Protein 4MKX (pdb70)

Nearest PDB structures (foldseek):
  4mkx-assembly1_A  TM=1.003E+00  e=4.224E-75  Lacticaseibacillus casei BL23
  4mkz-assembly1_A  TM=1.000E+00  e=5.725E-73  Lacticaseibacillus casei BL23
  4n54-assembly1_C  TM=9.981E-01  e=2.898E-66  Lacticaseibacillus casei BL23
  3ezy-assembly1_B  TM=9.372E-01  e=1.817E-36  Thermotoga maritima
  3ezy-assembly1_C  TM=9.326E-01  e=3.483E-36  Thermotoga maritima

Organism: Lacticaseibacillus casei (NCBI:txid1582)

CATH classification: 3.40.50.720 (+1 more: 3.30.360.10)

Sequence (338 aa):
MTQKTIKIGIVGLGRLGKIHATNIATKIQHAKLQAATSVVPAELDWAKKELGVEEVFEDFDDMVQHADIDAVFIVSPSGFHLQQIESALNAGKHVFSEKPIGLDIEAIEHTQQVIAQHANLKFQLGFMRRFDDSYRYAKQLVDQGKIGDITLIRSYSIDPAAGMASFVKFSGGLFLDMSIHDIDVIRWFTGKEIDKVWAIGLNRAYPVLDKAGELETGAALMQLEDKTMAILVAGRNAAHGYHVETEIIGTKGMLRIAQVPEKNLVTVMNEEGIIRPTSQNFPERFAQAFLSEEQAFVNSILNNQDVGITAEDGLQGTKAALALQEAFEKNDIVQVAS

B-factor: mean 20.34, std 8.96, range [5.7, 61.11]

Foldseek 3Di:
DAQAAFEEEEEDQPPVSVLLLVCQQPPFPRYHDAEYEDLDPVSQVCCCVVRVHDYYYPDLLCCLQDTPGQAYEYPDPQQCQQVSLLSNLVSRHAYEYEDQNHQDLVSLVVSQVSCVVRVQHAYHYPLLCCQDPLLVVVLVCLVVCVQHAWQEKEKEWEAEQVCVVVVLPPCSEFCRGTVLSVLLSVCVSHVWAWFKKAKAADDDPHCSVVVVLYGAKMKMWTQIPVRRIYIYITHHYDHQATDIKMKTHGPRDIDMRCPDAAQDDDWDADPVGIDGRHYHGDCSSRVSSSSRVSNVSSVCSSVVHHPPHDSVSSSSSSLVSVNHSVSHVVVHMGTSVD

Secondary structure (DSSP, 8-state):
--S--EEEEEE--SHHHHHHHHHHHHT-TTEEEEEEE-SSHHHHHHHHHHH--SEEESSHHHHHHHSS-SEEEE-S-GGGHHHHHHHHHHTT-EEEEPSPS-S-HHHHHHHHHHHHTTTTS-EEE--GGGG-HHHHHHHHHHHTTTT-SEEEEEEEEEEEGGGHHHHHT----HHHHHSHHHHHHHHHHH---EEEEEEEEE-SS-GGGGTTT--SEEEEEEEETTS-EEEEEEEEEETTS-EEEEEEEESS-EEEE-SS-B-SS--EEETTEEE--B--SHHHHTHHHHHHHHHHHHHHHHTT---S--HHHHHHHHHHHHHHHHHHHHTS-EETT-

Solvent-accessible surface area: 15867 Å² total; per-residue (Å²): 230,114,96,156,57,14,57,0,0,0,10,13,4,41,142,43,1,73,38,0,0,50,13,1,38,93,126,14,117,89,18,68,8,10,0,0,5,11,121,73,97,71,40,12,87,56,0,105,174,106,31,46,5,112,45,49,20,118,72,14,63,50,0,3,123,125,9,79,5,59,0,0,0,0,17,12,95,35,58,97,2,22,115,15,0,32,26,0,2,103,40,42,35,29,0,0,0,9,48,10,0,0,68,76,46,144,39,0,96,112,0,42,102,15,29,70,121,39,92,123,24,16,29,3,0,0,3,9,6,31,21,4,82,61,1,94,144,4,38,98,44,19,99,106,33,118,10,20,86,8,47,28,0,33,0,59,2,29,41,24,36,102,36,1,81,83,20,54,192,150,77,53,7,1,0,18,42,21,0,2,22,1,0,3,0,0,27,49,10,22,66,31,63,13,50,64,2,108,1,83,31,84,10,178,58,70,78,85,3,87,197,69,65,13,5,8,54,2,38,6,101,2,67,1,105,68,143,6,86,0,55,0,23,0,0,18,50,8,101,87,2,16,18,3,9,0,9,0,52,11,94,142,29,95,25,110,8,30,100,78,5,98,96,64,171,80,58,60,140,70,164,148,33,127,59,87,40,27,4,86,44,52,29,64,46,0,50,60,0,4,54,32,0,0,34,23,0,0,56,6,27,32,94,118,116,96,55,49,8,68,9,72,18,2,11,34,1,0,39,2,0,64,5,0,29,69,0,58,134,132,99,82,106,10,89,8,100,117

InterPro domains:
  IPR000683 Gfo/Idh/MocA-like oxidoreductase, N-terminal [PF01408] (6-121)
  IPR030827 Inositol 2-dehydrogenase [TIGR04380] (6-339)
  IPR036291 NAD(P)-binding domain superfamily [SSF51735] (3-156)
  IPR055170 GFO/IDH/MocA-like oxidoreductase domain [PF22725] (135-261)

Radius of gyration: 20.43 Å; Cα contacts (8 Å, |Δi|>4): 702; chains: 1; bounding box: 45×54×49 Å

Structure (mmCIF, N/CA/C/O backbone):
data_4MKX
#
_entry.id   4MKX
#
_cell.length_a   43.920
_cell.length_b   123.330
_cell.length_c   132.120
_cell.angle_alpha   90.000
_cell.angle_beta   90.000
_cell.angle_gamma   90.000
#
_symmetry.space_group_name_H-M   'I 2 2 2'
#
loop_
_entity.id
_entity.type
_entity.pdbx_description
1 polymer 'Inositol dehydrogenase'
2 water water
#
loop_
_atom_site.group_PDB
_atom_site.id
_atom_site.type_symbol
_atom_site.label_atom_id
_atom_site.label_alt_id
_atom_site.label_comp_id
_atom_site.label_asym_id
_atom_site.label_entity_id
_atom_site.label_seq_id
_atom_site.pdbx_PDB_ins_code
_atom_site.Cartn_x
_atom_site.Cartn_y
_atom_site.Cartn_z
_atom_site.occupancy
_atom_site.B_iso_or_equiv
_atom_site.auth_seq_id
_atom_site.auth_comp_id
_atom_site.auth_asym_id
_atom_site.auth_atom_id
_atom_site.pdbx_PDB_model_num
ATOM 1 N N . MET A 1 13 ? -11.083 50.401 2.400 0.59 44.15 1 MET A N 1
ATOM 2 C CA . MET A 1 13 ? -11.214 48.977 2.102 0.59 46.05 1 MET A CA 1
ATOM 3 C C . MET A 1 13 ? -11.391 48.166 3.387 0.59 49.25 1 MET A C 1
ATOM 4 O O . MET A 1 13 ? -10.837 48.515 4.431 0.59 48.83 1 MET A O 1
ATOM 9 N N . THR A 1 14 ? -12.162 47.084 3.305 0.48 48.72 2 THR A N 1
ATOM 10 C CA . THR A 1 14 ? -12.599 46.357 4.496 0.48 47.74 2 THR A CA 1
ATOM 11 C C . THR A 1 14 ? -11.600 45.327 5.033 0.48 48.86 2 THR A C 1
ATOM 12 O O . THR A 1 14 ? -10.803 44.762 4.279 0.48 48.26 2 THR A O 1
ATOM 16 N N . GLN A 1 15 ? -11.681 45.100 6.346 1.00 53.12 3 GLN A N 1
ATOM 17 C CA . GLN A 1 15 ? -10.797 44.199 7.107 1.00 51.38 3 GLN A CA 1
ATOM 18 C C . GLN A 1 15 ? -9.317 44.230 6.691 1.00 48.03 3 GLN A C 1
ATOM 19 O O . GLN A 1 15 ? -8.899 43.542 5.756 1.00 52.11 3 GLN A O 1
ATOM 25 N N . LYS A 1 16 ? -8.533 45.022 7.418 0.84 44.14 4 LYS A N 1
ATOM 26 C CA . LYS A 1 16 ? -7.204 45.417 6.964 0.84 41.79 4 LYS A CA 1
ATOM 27 C C . LYS A 1 16 ? -6.119 44.356 7.159 0.84 34.44 4 LYS A C 1
ATOM 28 O O . LYS A 1 16 ? -6.315 43.176 6.858 0.84 36.20 4 LYS A O 1
ATOM 34 N N . THR A 1 17 ? -4.968 44.802 7.651 1.00 31.33 5 THR A N 1
ATOM 35 C CA . THR A 1 17 ? -3.790 43.966 7.791 1.00 28.02 5 THR A CA 1
ATOM 36 C C . THR A 1 17 ? -3.413 43.847 9.263 1.00 24.50 5 THR A C 1
ATOM 37 O O . THR A 1 17 ? -3.215 44.853 9.942 1.00 28.66 5 THR A O 1
ATOM 41 N N . ILE A 1 18 ? -3.314 42.615 9.751 1.00 22.91 6 ILE A N 1
ATOM 42 C CA . ILE A 1 18 ? -2.918 42.361 11.136 1.00 19.23 6 ILE A CA 1
ATOM 43 C C . ILE A 1 18 ? -1.401 42.414 11.227 1.00 20.85 6 ILE A C 1
ATOM 44 O O . ILE A 1 18 ? -0.717 41.637 10.567 1.00 20.40 6 ILE A O 1
ATOM 49 N N . LYS A 1 19 ? -0.864 43.327 12.034 1.00 16.77 7 LYS A N 1
ATOM 50 C CA . LYS A 1 19 ? 0.586 43.403 12.201 1.00 16.86 7 LYS A CA 1
ATOM 51 C C . LYS A 1 19 ? 0.985 42.517 13.373 1.00 14.72 7 LYS A C 1
ATOM 52 O O . LYS A 1 19 ? 0.408 42.618 14.450 1.00 16.97 7 LYS A O 1
ATOM 58 N N . ILE A 1 20 ? 1.970 41.655 13.155 1.00 14.95 8 ILE A N 1
ATOM 59 C CA . ILE A 1 20 ? 2.307 40.632 14.138 1.00 11.55 8 ILE A CA 1
ATOM 60 C C . ILE A 1 20 ? 3.733 40.797 14.623 1.00 15.45 8 ILE A C 1
ATOM 61 O O . ILE A 1 20 ? 4.632 41.088 13.840 1.00 16.33 8 ILE A O 1
ATOM 66 N N . GLY A 1 21 ? 3.947 40.619 15.921 1.00 12.98 9 GLY A N 1
ATOM 67 C CA . GLY A 1 21 ? 5.303 40.538 16.431 1.00 14.43 9 GLY A CA 1
ATOM 68 C C . GLY A 1 21 ? 5.579 39.123 16.889 1.00 12.56 9 GLY A C 1
ATOM 69 O O . GLY A 1 21 ? 4.688 38.461 17.407 1.00 17.65 9 GLY A O 1
ATOM 70 N N . ILE A 1 22 ? 6.809 38.664 16.694 1.00 13.34 10 ILE A N 1
ATOM 71 C CA . ILE A 1 22 ? 7.169 37.308 17.055 1.00 16.05 10 ILE A CA 1
ATOM 72 C C . ILE A 1 22 ? 8.313 37.312 18.063 1.00 18.17 10 ILE A C 1
ATOM 73 O O . ILE A 1 22 ? 9.192 38.174 18.022 1.00 18.68 10 ILE A O 1
ATOM 78 N N . VAL A 1 23 ? 8.287 36.358 18.986 1.00 14.35 11 VAL A N 1
ATOM 79 C CA . VAL A 1 23 ? 9.425 36.121 19.855 1.00 14.86 11 VAL A CA 1
ATOM 80 C C . VAL A 1 23 ? 9.791 34.654 19.712 1.00 15.87 11 VAL A C 1
ATOM 81 O O . VAL A 1 23 ? 8.909 33.793 19.683 1.00 16.24 11 VAL A O 1
ATOM 85 N N . GLY A 1 24 ? 11.084 34.373 19.599 1.00 15.28 12 GLY A N 1
ATOM 86 C CA . GLY A 1 24 ? 11.562 33.021 19.398 1.00 17.94 12 GLY A CA 1
ATOM 87 C C . GLY A 1 24 ? 11.838 32.820 17.923 1.00 21.94 12 GLY A C 1
ATOM 88 O O . GLY A 1 24 ? 10.908 32.754 17.115 1.00 22.33 12 GLY A O 1
ATOM 89 N N . LEU A 1 25 ? 13.114 32.748 17.562 1.00 20.12 13 LEU A N 1
ATOM 90 C CA . LEU A 1 25 ? 13.480 32.576 16.167 1.00 21.53 13 LEU A CA 1
ATOM 91 C C . LEU A 1 25 ? 14.388 31.367 16.004 1.00 24.46 13 LEU A C 1
ATOM 92 O O . LEU A 1 25 ? 15.337 31.383 15.222 1.00 25.67 13 LEU A O 1
ATOM 97 N N . GLY A 1 26 ? 14.085 30.313 16.757 1.00 20.26 14 GLY A N 1
ATOM 98 C CA . GLY A 1 26 ? 14.689 29.018 16.524 1.00 21.38 14 GLY A CA 1
ATOM 99 C C . GLY A 1 26 ? 14.033 28.383 15.313 1.00 23.57 14 GLY A C 1
ATOM 100 O O . GLY A 1 26 ? 13.366 29.075 14.533 1.00 22.09 14 GLY A O 1
ATOM 101 N N . ARG A 1 27 ? 14.207 27.072 15.157 1.00 22.10 15 ARG A N 1
ATOM 102 C CA . ARG A 1 27 ? 13.747 26.379 13.957 1.00 24.09 15 ARG A CA 1
ATOM 103 C C . ARG A 1 27 ? 12.266 26.622 13.702 1.00 22.35 15 ARG A C 1
ATOM 104 O O . ARG A 1 27 ? 11.871 27.026 12.608 1.00 24.53 15 ARG A O 1
ATOM 112 N N . LEU A 1 28 ? 11.450 26.389 14.724 1.00 19.97 16 LEU A N 1
ATOM 113 C CA . LEU A 1 28 ? 10.011 26.551 14.587 1.00 18.00 16 LEU A CA 1
ATOM 114 C C . LEU A 1 28 ? 9.620 28.026 14.435 1.00 17.87 16 LEU A C 1
ATOM 115 O O . LEU A 1 28 ? 8.727 28.365 13.661 1.00 15.27 16 LEU A O 1
ATOM 120 N N . GLY A 1 29 ? 10.281 28.909 15.180 1.00 15.99 17 GLY A N 1
ATOM 121 C CA . GLY A 1 29 ? 9.999 30.329 15.067 1.00 14.83 17 GLY A CA 1
ATOM 122 C C . GLY A 1 29 ? 10.220 30.858 13.660 1.00 15.36 17 GLY A C 1
ATOM 123 O O . GLY A 1 29 ? 9.436 31.674 13.169 1.00 14.11 17 GLY A O 1
ATOM 124 N N . LYS A 1 30 ? 11.286 30.391 13.016 1.00 15.83 18 LYS A N 1
ATOM 125 C CA . LYS A 1 30 ? 11.613 30.821 11.658 1.00 17.66 18 LYS A CA 1
ATOM 126 C C . LYS A 1 30 ? 10.566 30.359 10.657 1.00 16.90 18 LYS A C 1
ATOM 127 O O . LYS A 1 30 ? 10.264 31.074 9.700 1.00 17.23 18 LYS A O 1
ATOM 133 N N . ILE A 1 31 ? 10.009 29.171 10.875 1.00 15.67 19 ILE A N 1
ATOM 134 C CA . ILE A 1 31 ? 8.921 28.699 10.027 1.00 15.51 19 ILE A CA 1
ATOM 135 C C . ILE A 1 31 ? 7.707 29.622 10.114 1.00 13.68 19 ILE A C 1
ATOM 136 O O . ILE A 1 31 ? 7.196 30.079 9.095 1.00 12.60 19 ILE A O 1
ATOM 141 N N . HIS A 1 32 ? 7.254 29.917 11.331 1.00 11.01 20 HIS A N 1
ATOM 142 C CA . HIS A 1 32 ? 6.120 30.806 11.517 1.00 11.25 20 HIS A CA 1
ATOM 143 C C . HIS A 1 32 ? 6.411 32.186 10.943 1.00 12.41 20 HIS A C 1
ATOM 144 O O . HIS A 1 32 ? 5.560 32.794 10.299 1.00 13.06 20 HIS A O 1
ATOM 151 N N . ALA A 1 33 ? 7.609 32.692 11.213 1.00 11.14 21 ALA A N 1
ATOM 152 C CA . ALA A 1 33 ? 7.972 34.041 10.773 1.00 13.33 21 ALA A CA 1
ATOM 153 C C . ALA A 1 33 ? 7.964 34.137 9.254 1.00 14.57 21 ALA A C 1
ATOM 154 O O . ALA A 1 33 ? 7.418 35.084 8.690 1.00 16.30 21 ALA A O 1
ATOM 156 N N . THR A 1 34 ? 8.573 33.154 8.602 1.00 12.55 22 THR A N 1
ATOM 157 C CA . THR A 1 34 ? 8.634 33.133 7.138 1.00 15.09 22 THR A CA 1
ATOM 158 C C . THR A 1 34 ? 7.234 33.036 6.552 1.00 16.47 22 THR A C 1
ATOM 159 O O . THR A 1 34 ? 6.898 33.740 5.601 1.00 16.16 22 THR A O 1
ATOM 163 N N . ASN A 1 35 ? 6.410 32.165 7.123 1.00 13.78 23 ASN A N 1
ATOM 164 C CA . ASN A 1 35 ? 5.052 32.003 6.633 1.00 13.40 23 ASN A CA 1
ATOM 165 C C . ASN A 1 35 ? 4.237 33.281 6.764 1.00 16.20 23 ASN A C 1
ATOM 166 O O . ASN A 1 35 ? 3.561 33.696 5.826 1.00 15.77 23 ASN A O 1
ATOM 171 N N . ILE A 1 36 ? 4.305 33.912 7.933 1.00 13.94 24 ILE A N 1
ATOM 172 C CA . ILE A 1 36 ? 3.547 35.120 8.180 1.00 13.46 24 ILE A CA 1
ATOM 173 C C . ILE A 1 36 ? 3.971 36.227 7.218 1.00 17.15 24 ILE A C 1
ATOM 174 O O . ILE A 1 36 ? 3.132 36.963 6.709 1.00 19.25 24 ILE A O 1
ATOM 179 N N . ALA A 1 37 ? 5.269 36.309 6.951 1.00 15.16 25 ALA A N 1
ATOM 180 C CA . ALA A 1 37 ? 5.819 37.384 6.125 1.00 18.73 25 ALA A CA 1
ATOM 181 C C . ALA A 1 37 ? 5.505 37.228 4.635 1.00 22.36 25 ALA A C 1
ATOM 182 O O . ALA A 1 37 ? 5.397 38.222 3.919 1.00 23.59 25 ALA A O 1
ATOM 184 N N . THR A 1 38 ? 5.369 35.992 4.168 1.00 21.35 26 THR A N 1
ATOM 185 C CA . THR A 1 38 ? 5.306 35.729 2.728 1.00 20.56 26 THR A CA 1
ATOM 186 C C . THR A 1 38 ? 4.016 35.060 2.224 1.00 27.23 26 THR A C 1
ATOM 187 O O . THR A 1 38 ? 3.610 35.264 1.079 1.00 28.38 26 THR A O 1
ATOM 191 N N . LYS A 1 39 ? 3.377 34.259 3.067 1.00 21.31 27 LYS A N 1
ATOM 192 C CA . LYS A 1 39 ? 2.297 33.404 2.592 1.00 19.59 27 LYS A CA 1
ATOM 193 C C . LYS A 1 39 ? 0.932 33.696 3.186 1.00 21.30 27 LYS A C 1
ATOM 194 O O . LYS A 1 39 ? -0.092 33.363 2.593 1.00 26.70 27 LYS A O 1
ATOM 200 N N . ILE A 1 40 ? 0.906 34.303 4.367 1.00 18.30 28 ILE A N 1
ATOM 201 C CA . ILE A 1 40 ? -0.354 34.457 5.075 1.00 19.38 28 ILE A CA 1
ATOM 202 C C . ILE A 1 40 ? -1.083 35.714 4.615 1.00 18.16 28 ILE A C 1
ATOM 203 O O . ILE A 1 40 ? -0.496 36.805 4.561 1.00 20.92 28 ILE A O 1
ATOM 208 N N . GLN A 1 41 ? -2.364 35.567 4.276 1.00 17.35 29 GLN A N 1
ATOM 209 C CA .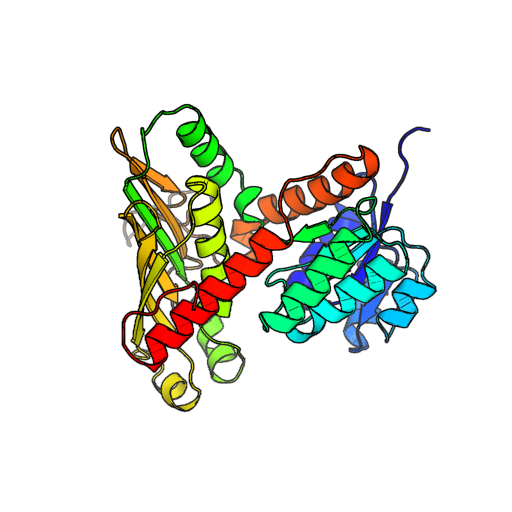 GLN A 1 41 ? -3.154 36.706 3.811 1.00 19.58 29 GLN A CA 1
ATOM 210 C C . GLN A 1 41 ? -3.478 37.628 4.968 1.00 20.25 29 GLN A C 1
ATOM 211 O O . GLN A 1 41 ? -3.718 37.160 6.076 1.00 18.20 29 GLN A O 1
ATOM 217 N N . HIS A 1 42 ? -3.516 38.930 4.692 1.00 20.05 30 HIS A N 1
ATOM 218 C CA . HIS A 1 42 ? -3.956 39.948 5.649 1.00 19.55 30 HIS A CA 1
ATOM 219 C C . HIS A 1 42 ? -3.069 40.021 6.882 1.00 20.11 30 HIS A C 1
ATOM 220 O O . HIS A 1 42 ? -3.533 40.367 7.961 1.00 21.55 30 HIS A O 1
ATOM 227 N N . ALA A 1 43 ? -1.793 39.705 6.712 1.00 19.44 31 ALA A N 1
ATOM 228 C CA . ALA A 1 43 ? -0.864 39.749 7.827 1.00 21.40 31 A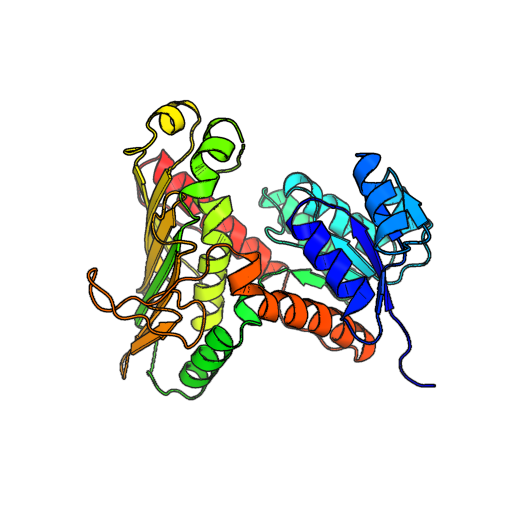LA A CA 1
ATOM 229 C C . ALA A 1 43 ? 0.466 40.334 7.400 1.00 21.37 31 ALA A C 1
ATOM 230 O O . ALA A 1 43 ? 0.882 40.211 6.245 1.00 22.32 31 ALA A O 1
ATOM 232 N N . LYS A 1 44 ? 1.128 40.982 8.349 1.00 18.77 32 LYS A N 1
ATOM 233 C CA . LYS A 1 44 ? 2.447 41.531 8.128 1.00 19.43 32 LYS A CA 1
ATOM 234 C C . LYS A 1 44 ? 3.304 41.174 9.328 1.00 18.84 32 LYS A C 1
ATOM 235 O O . LYS A 1 44 ? 2.863 41.334 10.465 1.00 20.59 32 LYS A O 1
ATOM 241 N N . LEU A 1 45 ? 4.517 40.684 9.090 1.00 18.56 33 LEU A N 1
ATOM 242 C CA . LEU A 1 45 ? 5.449 40.487 10.197 1.00 17.56 33 LEU A CA 1
ATOM 243 C C . LEU A 1 45 ? 6.144 41.815 10.457 1.00 19.43 33 LEU A C 1
ATOM 244 O O . LEU A 1 45 ? 7.021 42.230 9.698 1.00 18.35 33 LEU A O 1
ATOM 249 N N . GLN A 1 46 ? 5.733 42.473 11.533 1.00 17.50 34 GLN A N 1
ATOM 250 C CA . GLN A 1 46 ? 6.128 43.848 11.815 1.00 15.74 34 GLN A CA 1
ATOM 251 C C . GLN A 1 46 ? 7.326 43.919 12.753 1.00 22.94 34 GLN A C 1
ATOM 252 O O . GLN A 1 46 ? 8.218 44.757 12.587 1.00 20.17 34 GLN A O 1
ATOM 258 N N . ALA A 1 47 ? 7.349 43.030 13.742 1.00 18.64 35 ALA A N 1
ATOM 259 C CA . ALA A 1 47 ? 8.365 43.104 14.782 1.00 19.94 35 ALA A CA 1
ATOM 260 C C . ALA A 1 47 ? 8.858 41.719 15.176 1.00 17.74 35 ALA A C 1
ATOM 261 O O . ALA A 1 47 ? 8.137 40.728 15.029 1.00 17.48 35 ALA A O 1
ATOM 263 N N . ALA A 1 48 ? 10.094 41.656 15.666 1.00 17.80 36 ALA A N 1
ATOM 264 C CA . ALA A 1 48 ? 10.670 40.415 16.174 1.00 17.87 36 ALA A CA 1
ATOM 265 C C . ALA A 1 48 ? 11.439 40.708 17.457 1.00 23.29 36 ALA A C 1
ATOM 266 O O . ALA A 1 48 ? 12.057 41.773 17.584 1.00 24.12 36 ALA A O 1
ATOM 268 N N . THR A 1 49 ? 11.385 39.774 18.406 1.00 19.46 37 THR A N 1
ATOM 269 C CA . THR A 1 49 ? 12.169 39.863 19.641 1.00 23.74 37 THR A CA 1
ATOM 270 C C . THR A 1 49 ? 13.096 38.666 19.734 1.00 24.14 37 THR A C 1
ATOM 271 O O . THR A 1 49 ? 12.664 37.529 19.550 1.00 21.50 37 THR A O 1
ATOM 275 N N . SER A 1 50 ? 14.373 38.926 19.996 1.00 22.96 38 SER A N 1
ATOM 276 C CA . SER A 1 50 ? 15.338 37.875 20.292 1.00 29.78 38 SER A CA 1
ATOM 277 C C . SER A 1 50 ? 16.544 38.495 20.979 1.00 33.96 38 SER A C 1
ATOM 278 O O . SER A 1 50 ? 16.853 39.667 20.764 1.00 30.98 38 SER A O 1
ATOM 281 N N . VAL A 1 51 ? 17.218 37.714 21.815 0.82 35.96 39 VAL A N 1
ATOM 282 C CA . VAL A 1 51 ? 18.416 38.203 22.485 0.82 38.66 39 VAL A CA 1
ATOM 283 C C . VAL A 1 51 ? 19.641 37.530 21.860 0.82 39.11 39 VAL A C 1
ATOM 284 O O . VAL A 1 51 ? 20.763 37.635 22.356 0.82 42.65 39 VAL A O 1
ATOM 288 N N . VAL A 1 52 ? 19.412 36.836 20.749 0.89 39.71 40 VAL A N 1
ATOM 289 C CA . VAL A 1 52 ? 20.513 36.455 19.874 0.89 40.57 40 VAL A CA 1
ATOM 290 C C . VAL A 1 52 ? 20.518 37.400 18.668 0.89 42.11 40 VAL A C 1
ATOM 291 O O . VAL A 1 52 ? 19.588 37.392 17.861 0.89 40.31 40 VAL A O 1
ATOM 295 N N . PRO A 1 53 ? 21.554 38.250 18.579 0.86 43.41 41 PRO A N 1
ATOM 296 C CA . PRO A 1 53 ? 21.809 39.258 17.542 0.86 43.94 41 PRO A CA 1
ATOM 297 C C . PRO A 1 53 ? 21.647 38.739 16.114 0.86 40.66 41 PRO A C 1
ATOM 298 O O . PRO A 1 53 ? 20.949 39.368 15.319 0.86 39.33 41 PRO A O 1
ATOM 302 N N . ALA A 1 54 ? 22.292 37.619 15.797 1.00 39.64 42 ALA A N 1
ATOM 303 C CA . ALA A 1 54 ? 22.215 37.030 14.460 1.00 43.23 42 ALA A CA 1
ATOM 304 C C . ALA A 1 54 ? 20.773 36.775 14.022 1.00 42.88 42 ALA A C 1
ATOM 305 O O . ALA A 1 54 ? 20.438 36.914 12.842 1.00 43.45 42 ALA A O 1
ATOM 307 N N . GLU A 1 55 ? 19.928 36.402 14.978 1.00 39.26 43 GLU A N 1
ATOM 308 C CA . GLU A 1 55 ? 18.524 36.132 14.697 1.00 37.92 43 GLU A CA 1
ATOM 309 C C . GLU A 1 55 ? 17.770 37.394 14.285 1.00 33.43 43 GLU A C 1
ATOM 310 O O . GLU A 1 55 ? 16.969 37.368 13.350 1.00 31.45 43 GLU A O 1
ATOM 316 N N . LEU A 1 56 ? 18.034 38.502 14.973 1.00 34.47 44 LEU A N 1
ATOM 317 C CA . LEU A 1 56 ? 17.406 39.776 14.626 1.00 32.66 44 LEU A CA 1
ATOM 318 C C . LEU A 1 56 ? 17.874 40.287 13.263 1.00 33.02 44 LEU A C 1
ATOM 319 O O . LEU A 1 56 ? 17.108 40.907 12.525 1.00 33.70 44 LEU A O 1
ATOM 324 N N . ASP A 1 57 ? 19.132 40.025 12.931 0.89 32.69 45 ASP A N 1
ATOM 325 C CA . ASP A 1 57 ? 19.663 40.465 11.650 0.89 38.08 45 ASP A CA 1
ATOM 326 C C . ASP A 1 57 ? 19.063 39.633 10.520 0.89 34.63 45 ASP A C 1
ATOM 327 O O . ASP A 1 57 ? 18.767 40.154 9.444 0.89 34.25 45 ASP A O 1
ATOM 332 N N . TRP A 1 58 ? 18.873 38.342 10.782 1.00 38.58 46 TRP A N 1
ATOM 333 C CA . TRP A 1 58 ? 18.166 37.462 9.855 1.00 34.54 46 TRP A CA 1
ATOM 334 C C . TRP A 1 58 ? 16.766 38.015 9.582 1.00 33.94 46 TRP A C 1
ATOM 335 O O . TRP A 1 58 ? 16.363 38.161 8.433 1.00 31.59 46 TRP A O 1
ATOM 346 N N . ALA A 1 59 ? 16.042 38.349 10.647 1.00 28.08 47 ALA A N 1
ATOM 347 C CA . ALA A 1 59 ? 14.684 38.874 10.522 1.00 29.93 47 ALA A CA 1
ATOM 348 C C . ALA A 1 59 ? 14.598 40.151 9.685 1.00 31.12 47 ALA A C 1
ATOM 349 O O . ALA A 1 59 ? 13.610 40.369 8.975 1.00 27.31 47 ALA A O 1
ATOM 351 N N . LYS A 1 60 ? 15.617 41.002 9.791 0.80 29.03 48 LYS A N 1
ATOM 352 C CA . LYS A 1 60 ? 15.654 42.257 9.044 0.80 29.06 48 LYS A CA 1
ATOM 353 C C . LYS A 1 60 ? 16.015 42.042 7.580 0.80 29.49 48 LYS A C 1
ATOM 354 O O . LYS A 1 60 ? 15.339 42.547 6.687 0.80 31.51 48 LYS A O 1
ATOM 360 N N . LYS A 1 61 ? 17.093 41.303 7.343 0.77 30.36 49 LYS A N 1
ATOM 361 C CA . LYS A 1 61 ? 17.559 41.036 5.989 0.77 32.25 49 LYS A CA 1
ATOM 362 C C . LYS A 1 61 ? 16.579 40.156 5.223 0.77 33.39 49 LYS A C 1
ATOM 363 O O . LYS A 1 61 ? 16.031 40.563 4.198 0.77 35.65 49 LYS A O 1
ATOM 369 N N . GLU A 1 62 ? 16.363 38.951 5.737 0.80 33.45 50 GLU A N 1
ATOM 370 C CA . GLU A 1 62 ? 15.566 37.944 5.044 0.80 30.23 50 GLU A CA 1
ATOM 371 C C . GLU A 1 62 ? 14.091 38.301 4.930 0.80 29.56 50 GLU A C 1
ATOM 372 O O . GLU A 1 62 ? 13.481 38.077 3.888 0.80 29.19 50 GLU A O 1
ATOM 378 N N . LEU A 1 63 ? 13.517 38.859 5.992 1.00 27.43 51 LEU A N 1
ATOM 379 C CA . LEU A 1 63 ? 12.074 39.082 6.021 1.00 27.03 51 LEU A CA 1
ATOM 380 C C . LEU A 1 63 ? 11.656 40.548 6.024 1.00 27.41 51 LEU A C 1
ATOM 381 O O . LEU A 1 63 ? 10.460 40.852 5.983 1.00 28.99 51 LEU A O 1
ATOM 386 N N . GLY A 1 64 ? 12.628 41.454 6.073 1.00 27.17 52 GLY A N 1
ATOM 387 C CA . GLY A 1 64 ? 12.340 42.880 6.092 1.00 27.38 52 GLY A CA 1
ATOM 388 C C . GLY A 1 64 ? 11.485 43.333 7.263 1.00 29.68 52 GLY A C 1
ATOM 389 O O . GLY A 1 64 ? 10.642 44.225 7.123 1.00 30.09 52 GLY A O 1
ATOM 390 N N . VAL A 1 65 ? 11.682 42.700 8.416 1.00 26.45 53 VAL A N 1
ATOM 391 C CA . VAL A 1 65 ? 11.019 43.127 9.640 1.00 23.85 53 VAL A CA 1
ATOM 392 C C . VAL A 1 65 ? 11.505 44.532 9.994 1.00 22.49 53 VAL A C 1
ATOM 393 O O . VAL A 1 65 ? 12.706 44.798 9.978 1.00 26.28 53 VAL A O 1
ATOM 397 N N . GLU A 1 66 ? 10.571 45.421 10.311 0.85 21.79 54 GLU A N 1
ATOM 398 C CA . GLU A 1 66 ? 10.902 46.819 10.584 0.85 24.43 54 GLU A CA 1
ATOM 399 C C . GLU A 1 66 ? 11.428 47.100 11.995 0.85 29.56 54 GLU A C 1
ATOM 400 O O . GLU A 1 66 ? 12.408 47.829 12.161 0.85 30.04 54 GLU A O 1
ATOM 406 N N . GLU A 1 67 ? 10.782 46.529 13.008 0.91 25.28 55 GLU A N 1
ATOM 407 C CA . GLU A 1 67 ? 11.149 46.807 14.397 0.91 22.43 55 GLU A CA 1
ATOM 408 C C . GLU A 1 67 ? 11.746 45.578 15.076 0.91 25.40 55 GLU A C 1
ATOM 409 O O . GLU A 1 67 ? 11.096 44.542 15.155 0.91 25.03 55 GLU A O 1
ATOM 415 N N . VAL A 1 68 ? 12.980 45.680 15.558 1.00 24.19 56 VAL A N 1
ATOM 416 C CA . VAL A 1 68 ? 13.571 44.581 16.320 1.00 25.27 56 VAL A CA 1
ATOM 417 C C . VAL A 1 68 ? 13.747 44.967 17.793 1.00 28.14 56 VAL A C 1
ATOM 418 O O . VAL A 1 68 ? 13.955 46.142 18.119 1.00 26.45 56 VAL A O 1
ATOM 422 N N . PHE A 1 69 ? 13.637 43.974 18.672 1.00 25.28 57 PHE A N 1
ATOM 423 C CA . PHE A 1 69 ? 13.724 44.196 20.113 1.00 21.15 57 PHE A CA 1
ATOM 424 C C . PHE A 1 69 ? 14.560 43.108 20.774 1.00 27.93 57 PHE A C 1
ATOM 425 O O . PHE A 1 69 ? 14.627 41.977 20.284 1.00 24.77 57 PHE A O 1
ATOM 433 N N . GLU A 1 70 ? 15.202 43.462 21.883 1.00 26.40 58 GLU A N 1
ATOM 434 C CA . GLU A 1 70 ? 15.971 42.510 22.675 1.00 29.99 58 GLU A CA 1
ATOM 435 C C . GLU A 1 70 ? 15.131 42.017 23.847 1.00 25.35 58 GLU A C 1
ATOM 436 O O . GLU A 1 70 ? 15.460 41.013 24.482 1.00 30.47 58 GLU A O 1
ATOM 442 N N . ASP A 1 71 ? 14.036 42.720 24.118 1.00 24.51 59 ASP A N 1
ATOM 443 C CA . ASP A 1 71 ? 13.194 42.432 25.273 1.00 23.86 59 ASP A CA 1
ATOM 444 C C . ASP A 1 71 ? 11.732 42.307 24.868 1.00 22.15 59 ASP A C 1
ATOM 445 O O . ASP A 1 71 ? 11.212 43.174 24.168 1.00 22.29 59 ASP A O 1
ATOM 450 N N . PHE A 1 72 ? 11.067 41.232 25.298 1.00 20.78 60 PHE A N 1
ATOM 451 C CA . PHE A 1 72 ? 9.676 40.997 24.910 1.00 21.56 60 PHE A CA 1
ATOM 452 C C . PHE A 1 72 ? 8.714 42.084 25.371 1.00 22.42 60 PHE A C 1
ATOM 453 O O . PHE A 1 72 ? 7.833 42.510 24.617 1.00 19.21 60 PHE A O 1
ATOM 461 N N . ASP A 1 73 ? 8.866 42.541 26.611 1.00 20.72 61 ASP A N 1
ATOM 462 C CA . ASP A 1 73 ? 7.965 43.564 27.112 1.00 21.52 61 ASP A CA 1
ATOM 463 C C . ASP A 1 73 ? 8.160 44.870 26.363 1.00 18.35 61 ASP A C 1
ATOM 464 O O . ASP A 1 73 ? 7.212 45.618 26.175 1.00 21.61 61 ASP A O 1
ATOM 469 N N . ASP A 1 74 ? 9.391 45.122 25.929 1.00 18.63 62 ASP A N 1
ATOM 470 C CA . ASP A 1 74 ? 9.689 46.316 25.151 1.00 18.51 62 ASP A CA 1
ATOM 471 C C . ASP A 1 74 ? 8.924 46.241 23.834 1.00 22.13 62 ASP A C 1
ATOM 472 O O . ASP A 1 74 ? 8.316 47.215 23.408 1.00 21.08 62 ASP A O 1
ATOM 477 N N . MET A 1 75 ? 8.910 45.062 23.214 1.00 20.35 63 MET A N 1
ATOM 478 C CA . MET A 1 75 ? 8.186 44.904 21.951 1.00 17.96 63 MET A CA 1
ATOM 479 C C . MET A 1 75 ? 6.688 45.130 22.110 1.00 17.11 63 MET A C 1
ATOM 480 O O . MET A 1 75 ? 6.070 45.861 21.335 1.00 17.71 63 MET A O 1
ATOM 485 N N . VAL A 1 76 ? 6.095 44.491 23.106 1.00 17.75 64 VAL A N 1
ATOM 486 C CA . VAL A 1 76 ? 4.649 44.562 23.270 1.00 16.35 64 VAL A CA 1
ATOM 487 C C . VAL A 1 76 ? 4.162 45.968 23.684 1.00 21.52 64 VAL A C 1
ATOM 488 O O . VAL A 1 76 ? 3.035 46.380 23.371 1.00 20.26 64 VAL A O 1
ATOM 492 N N . GLN A 1 77 ? 5.021 46.710 24.369 0.80 18.98 65 GLN A N 1
ATOM 493 C CA . GLN A 1 77 ? 4.658 48.056 24.790 0.80 21.67 65 GLN A CA 1
ATOM 494 C C . GLN A 1 77 ? 4.802 49.072 23.666 0.80 22.20 65 GLN A C 1
ATOM 495 O O . GLN A 1 77 ? 4.026 50.026 23.582 0.80 23.98 65 GLN A O 1
ATOM 501 N N . HIS A 1 78 ? 5.798 48.882 22.808 0.79 20.23 66 HIS A N 1
ATOM 502 C CA . HIS A 1 78 ? 6.172 49.940 21.869 0.79 20.68 66 HIS A CA 1
ATOM 503 C C . HIS A 1 78 ? 5.983 49.635 20.380 0.79 21.68 66 HIS A C 1
ATOM 504 O O . HIS A 1 78 ? 5.766 50.554 19.595 0.79 20.66 66 HIS A O 1
ATOM 511 N N . ALA A 1 79 ? 6.064 48.364 19.981 1.00 22.59 67 ALA A N 1
ATOM 512 C CA . ALA A 1 79 ? 5.960 48.029 18.558 1.00 19.58 67 ALA A CA 1
ATOM 513 C C . ALA A 1 79 ? 4.574 48.320 17.993 1.00 16.20 67 ALA A C 1
ATOM 514 O O . ALA A 1 79 ? 3.582 48.346 18.723 1.00 20.41 67 ALA A O 1
ATOM 516 N N . ASP A 1 80 ? 4.505 48.548 16.687 1.00 18.36 68 ASP A N 1
ATOM 517 C CA . ASP A 1 80 ? 3.220 48.774 16.042 1.00 19.80 68 ASP A CA 1
ATOM 518 C C . ASP A 1 80 ? 2.605 47.436 15.647 1.00 19.04 68 ASP A C 1
ATOM 519 O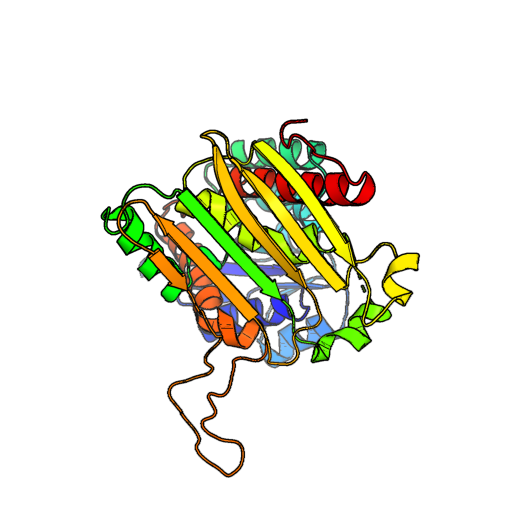 O . ASP A 1 80 ? 2.564 47.089 14.469 1.00 20.04 68 ASP A O 1
ATOM 524 N N . ILE A 1 81 ? 2.127 46.687 16.636 1.00 18.97 69 ILE A N 1
ATOM 525 C CA . ILE A 1 81 ? 1.587 45.353 16.381 1.00 17.98 69 ILE A CA 1
ATOM 526 C C . ILE A 1 81 ? 0.209 45.176 17.008 1.00 18.21 69 ILE A C 1
ATOM 527 O O . ILE A 1 81 ? -0.123 45.853 17.988 1.00 19.75 69 ILE A O 1
ATOM 532 N N . ASP A 1 82 ? -0.580 44.254 16.453 1.00 16.40 70 ASP A N 1
ATOM 533 C CA . ASP A 1 82 ? -1.925 43.972 16.946 1.00 14.40 70 ASP A CA 1
ATOM 534 C C . ASP A 1 82 ? -1.942 42.629 17.669 1.00 16.58 70 ASP A C 1
ATOM 535 O O . ASP A 1 82 ? -2.835 42.357 18.472 1.00 18.29 70 ASP A O 1
ATOM 540 N N . ALA A 1 83 ? -0.952 41.801 17.360 1.00 15.56 71 ALA A N 1
ATOM 541 C CA . ALA A 1 83 ? -0.922 40.410 17.825 1.00 12.38 71 ALA A CA 1
ATOM 542 C C . ALA A 1 83 ? 0.500 39.908 17.975 1.00 14.33 71 ALA A C 1
ATOM 543 O O . ALA A 1 83 ? 1.427 40.454 17.369 1.00 16.39 71 ALA A O 1
ATOM 545 N N . VAL A 1 84 ? 0.674 38.842 18.764 1.00 13.39 72 VAL A N 1
ATOM 546 C CA . VAL A 1 84 ? 1.997 38.280 18.978 1.00 12.54 72 VAL A CA 1
ATOM 547 C C . VAL A 1 84 ? 1.986 36.779 18.712 1.00 11.34 72 VAL A C 1
ATOM 548 O O . VAL A 1 84 ? 0.979 36.124 18.945 1.00 14.59 72 VAL A O 1
ATOM 552 N N . PHE A 1 85 ? 3.108 36.262 18.221 1.00 11.81 73 PHE A N 1
ATOM 553 C CA . PHE A 1 85 ? 3.320 34.823 18.116 1.00 13.73 73 PHE A CA 1
ATOM 554 C C . PHE A 1 85 ? 4.403 34.489 19.109 1.00 14.79 73 PHE A C 1
ATOM 555 O O . PHE A 1 85 ? 5.525 35.000 19.006 1.00 13.49 73 PHE A O 1
ATOM 563 N N . ILE A 1 86 ? 4.078 33.640 20.078 1.00 12.23 74 ILE A N 1
ATOM 564 C CA . ILE A 1 86 ? 5.035 33.277 21.100 1.00 13.34 74 ILE A CA 1
ATOM 565 C C . ILE A 1 86 ? 5.647 31.928 20.765 1.00 12.47 74 ILE A C 1
ATOM 566 O O . ILE A 1 86 ? 4.978 30.891 20.833 1.00 13.51 74 ILE A O 1
ATOM 571 N N . VAL A 1 87 ? 6.917 31.952 20.370 1.00 12.28 75 VAL A N 1
ATOM 572 C CA . VAL A 1 87 ? 7.618 30.741 19.974 1.00 14.28 75 VAL A CA 1
ATOM 573 C C . VAL A 1 87 ? 8.943 30.632 20.743 1.00 16.97 75 VAL A C 1
ATOM 574 O O . VAL A 1 87 ? 9.928 30.084 20.256 1.00 16.32 75 VAL A O 1
ATOM 578 N N . SER A 1 88 ? 8.937 31.172 21.961 1.00 16.30 76 SER A N 1
ATOM 579 C CA . SER A 1 88 ? 10.065 31.112 22.883 1.00 16.50 76 SER A CA 1
ATOM 580 C C . SER A 1 88 ? 10.117 29.749 23.564 1.00 17.79 76 SER A C 1
ATOM 581 O O . SER A 1 88 ? 9.193 28.948 23.412 1.00 16.30 76 SER A O 1
ATOM 584 N N . PRO A 1 89 ? 11.200 29.468 24.309 1.00 17.16 77 PRO A N 1
ATOM 585 C CA . PRO A 1 89 ? 11.198 28.205 25.059 1.00 17.73 77 PRO A CA 1
ATOM 586 C C . PRO A 1 89 ? 10.028 28.135 26.043 1.00 18.66 77 PRO A C 1
ATOM 587 O O . PRO A 1 89 ? 9.543 29.168 26.498 1.00 16.72 77 PRO A O 1
ATOM 591 N N . SER A 1 90 ? 9.591 26.920 26.364 1.00 15.11 78 SER A N 1
ATOM 592 C CA . SER A 1 90 ? 8.338 26.706 27.085 1.00 12.72 78 SER A CA 1
ATOM 593 C C . SER A 1 90 ? 8.284 27.406 28.436 1.00 14.81 78 SER A C 1
ATOM 594 O O . SER A 1 90 ? 7.204 27.755 28.912 1.00 15.22 78 SER A O 1
ATOM 597 N N . GLY A 1 91 ? 9.445 27.607 29.049 1.00 15.77 79 GLY A N 1
ATOM 598 C CA . GLY A 1 91 ? 9.499 28.244 30.354 1.00 18.61 79 GLY A CA 1
ATOM 599 C C . GLY A 1 91 ? 9.059 29.698 30.353 1.00 22.13 79 GLY A C 1
ATOM 600 O O . GLY A 1 91 ? 8.781 30.255 31.410 1.00 21.14 79 GLY A O 1
ATOM 601 N N . PHE A 1 92 ? 8.971 30.306 29.170 1.00 19.39 80 PHE A N 1
ATOM 602 C CA . PHE A 1 92 ? 8.648 31.733 29.049 1.00 19.26 80 PHE A CA 1
ATOM 603 C C . PHE A 1 92 ? 7.228 31.985 28.567 1.00 18.17 80 PHE A C 1
ATOM 604 O O . PHE A 1 92 ? 6.766 33.127 28.571 1.00 17.78 80 PHE A O 1
ATOM 612 N N . HIS A 1 93 ? 6.543 30.932 28.130 1.00 14.79 81 HIS A N 1
ATOM 613 C CA . HIS A 1 93 ? 5.217 31.094 27.531 1.00 14.94 81 HIS A CA 1
ATOM 614 C C . HIS A 1 93 ? 4.222 31.839 28.419 1.00 16.83 81 HIS A C 1
ATOM 615 O O . HIS A 1 93 ? 3.617 32.803 27.980 1.00 15.99 81 HIS A O 1
ATOM 622 N N . LEU A 1 94 ? 4.058 31.402 29.664 1.00 16.45 82 LEU A N 1
ATOM 623 C CA . LEU A 1 94 ? 3.057 32.004 30.541 1.00 12.90 82 LEU A CA 1
ATOM 624 C C . LEU A 1 94 ? 3.284 33.491 30.790 1.00 14.66 82 LEU A C 1
ATOM 625 O O . LEU A 1 94 ? 2.344 34.276 30.698 1.00 16.70 82 LEU A O 1
ATOM 630 N N . GLN A 1 95 ? 4.520 33.884 31.079 1.00 15.51 83 GLN A N 1
ATOM 631 C CA . GLN A 1 95 ? 4.784 35.289 31.402 1.00 16.87 83 GLN A CA 1
ATOM 632 C C . GLN A 1 95 ? 4.624 36.171 30.166 1.00 16.80 83 GLN A C 1
ATOM 633 O O . GLN A 1 95 ? 4.165 37.318 30.266 1.00 18.25 83 GLN A O 1
ATOM 639 N N . GLN A 1 96 ? 4.960 35.625 28.997 1.00 15.87 84 GLN A N 1
ATOM 640 C CA . GLN A 1 96 ? 4.815 36.378 27.751 1.00 15.89 84 GLN A CA 1
ATOM 641 C C . GLN A 1 96 ? 3.354 36.465 27.300 1.00 15.30 84 GLN A C 1
ATOM 642 O O . GLN A 1 96 ? 2.913 37.510 26.802 1.00 15.86 84 GLN A O 1
ATOM 648 N N . ILE A 1 97 ? 2.604 35.382 27.483 1.00 15.12 85 ILE A N 1
ATOM 649 C CA . ILE A 1 97 ? 1.159 35.398 27.263 1.00 10.49 85 ILE A CA 1
ATOM 650 C C . ILE A 1 97 ? 0.481 36.494 28.115 1.00 17.80 85 ILE A C 1
ATOM 651 O O . ILE A 1 97 ? -0.295 37.295 27.601 1.00 18.02 85 ILE A O 1
ATOM 656 N N . GLU A 1 98 ? 0.764 36.512 29.415 1.00 16.96 86 GLU A N 1
ATOM 657 C CA . GLU A 1 98 ? 0.163 37.500 30.310 1.00 16.87 86 GLU A CA 1
ATOM 658 C C . GLU A 1 98 ? 0.503 38.931 29.915 1.00 18.75 86 GLU A C 1
ATOM 659 O O . GLU A 1 98 ? -0.373 39.796 29.869 1.00 19.60 86 GLU A O 1
ATOM 665 N N . SER A 1 99 ? 1.778 39.177 29.637 1.00 14.87 87 SER A N 1
ATOM 666 C CA . SER A 1 99 ? 2.221 40.506 29.245 1.00 16.79 87 SER A CA 1
ATOM 667 C C . SER A 1 99 ? 1.564 40.975 27.955 1.00 21.02 87 SER A C 1
ATOM 668 O O . SER A 1 99 ? 1.147 42.132 27.843 1.00 19.99 87 SER A O 1
ATOM 671 N N . ALA A 1 100 ? 1.473 40.082 26.973 1.00 17.83 88 ALA A N 1
ATOM 672 C CA . ALA A 1 100 ? 0.877 40.462 25.701 1.00 16.19 88 ALA A CA 1
ATOM 673 C C . ALA A 1 100 ? -0.596 40.810 25.863 1.00 17.74 88 ALA A C 1
ATOM 674 O O . ALA A 1 100 ? -1.075 41.788 25.291 1.00 18.42 88 ALA A O 1
ATOM 676 N N . LEU A 1 101 ? -1.312 40.020 26.658 1.00 16.01 89 LEU A N 1
ATOM 677 C CA . LEU A 1 101 ? -2.734 40.250 26.867 1.00 16.24 89 LEU A CA 1
ATOM 678 C C . LEU A 1 101 ? -2.954 41.551 27.635 1.00 19.68 89 LEU A C 1
ATOM 679 O O . LEU A 1 101 ? -3.872 42.314 27.325 1.00 21.28 89 LEU A O 1
ATOM 684 N N . ASN A 1 102 ? -2.103 41.800 28.623 1.00 19.27 90 ASN A N 1
ATOM 685 C CA . ASN A 1 102 ? -2.203 43.026 29.418 1.00 21.12 90 ASN A CA 1
ATOM 686 C C . ASN A 1 102 ? -1.945 44.284 28.586 1.00 25.20 90 ASN A C 1
ATOM 687 O O . ASN A 1 102 ? -2.443 45.365 28.904 1.00 23.36 90 ASN A O 1
ATOM 692 N N . ALA A 1 103 ? -1.173 44.141 27.514 1.00 20.90 91 ALA A N 1
ATOM 693 C CA . ALA A 1 103 ? -0.899 45.256 26.621 1.00 19.93 91 ALA A CA 1
ATOM 694 C C . ALA A 1 103 ? -1.866 45.284 25.447 1.00 20.99 91 ALA A C 1
ATOM 695 O O . ALA A 1 103 ? -1.661 46.023 24.481 1.00 24.35 91 ALA A O 1
ATOM 697 N N . GLY A 1 104 ? -2.925 44.487 25.541 1.00 20.60 92 GLY A N 1
ATOM 698 C CA . GLY A 1 104 ? -3.991 44.504 24.557 1.00 18.76 92 GLY A CA 1
ATOM 699 C C . GLY A 1 104 ? -3.659 43.845 23.226 1.00 20.09 92 GLY A C 1
ATOM 700 O O . GLY A 1 104 ? -4.166 44.262 22.185 1.00 17.31 92 GLY A O 1
ATOM 701 N N . LYS A 1 105 ? -2.822 42.814 23.247 1.00 18.44 93 LYS A N 1
ATOM 702 C CA . LYS A 1 105 ? -2.472 42.118 22.003 1.00 15.01 93 LYS A CA 1
ATOM 703 C C . LYS A 1 105 ? -3.096 40.729 21.954 1.00 16.08 93 LYS A C 1
ATOM 704 O O . LYS A 1 105 ? -3.155 40.026 22.971 1.00 17.57 93 LYS A O 1
ATOM 710 N N . HIS A 1 106 ? -3.568 40.346 20.770 1.00 14.00 94 HIS A N 1
ATOM 711 C CA . HIS A 1 106 ? -4.042 38.976 20.529 1.00 13.28 94 HIS A CA 1
ATOM 712 C C . HIS A 1 106 ? -2.855 38.034 20.600 1.00 15.21 94 HIS A C 1
ATOM 713 O O . HIS A 1 106 ? -1.730 38.414 20.268 1.00 14.69 94 HIS A O 1
ATOM 720 N N . VAL A 1 107 ? -3.090 36.799 21.036 1.00 15.31 95 VAL A N 1
ATOM 721 C CA . VAL A 1 107 ? -1.979 35.906 21.318 1.00 12.42 95 VAL A CA 1
ATOM 722 C C . VAL A 1 107 ? -2.103 34.532 20.662 1.00 14.43 95 VAL A C 1
ATOM 723 O O . VAL A 1 107 ? -3.105 33.839 20.845 1.00 14.24 95 VAL A O 1
ATOM 727 N N . PHE A 1 108 ? -1.095 34.175 19.872 1.00 12.41 96 PHE A N 1
ATOM 728 C CA . PHE A 1 108 ? -0.877 32.789 19.476 1.00 13.47 96 PHE A CA 1
ATOM 729 C C . PHE A 1 108 ? 0.316 32.291 20.274 1.00 11.78 96 PHE A C 1
ATOM 730 O O . PHE A 1 108 ? 1.387 32.914 20.260 1.00 13.61 96 PHE A O 1
ATOM 738 N N . SER A 1 109 ? 0.169 31.154 20.946 1.00 9.50 97 SER A N 1
ATOM 739 C CA . SER A 1 109 ? 1.305 30.594 21.660 1.00 10.81 97 SER A CA 1
ATOM 740 C C . SER A 1 109 ? 1.572 29.184 21.187 1.00 9.92 97 SER A C 1
ATOM 741 O O . SER A 1 109 ? 0.643 28.409 21.033 1.00 11.55 97 SER A O 1
ATOM 744 N N . GLU A 1 110 ? 2.836 28.849 20.965 1.00 10.30 98 GLU A N 1
ATOM 745 C CA . GLU A 1 110 ? 3.176 27.446 20.765 1.00 10.48 98 GLU A CA 1
ATOM 746 C C . GLU A 1 110 ? 2.909 26.626 22.014 1.00 12.27 98 GLU A C 1
ATOM 747 O O . GLU A 1 110 ? 2.814 27.159 23.126 1.00 14.64 98 GLU A O 1
ATOM 753 N N . LYS A 1 111 ? 2.770 25.319 21.820 1.00 11.40 99 LYS A N 1
ATOM 754 C CA . LYS A 1 111 ? 2.697 24.399 22.944 1.00 13.50 99 LYS A CA 1
ATOM 755 C C . LYS A 1 111 ? 4.055 24.283 23.627 1.00 12.48 99 LYS A C 1
ATOM 756 O O . LYS A 1 111 ? 5.088 24.597 23.030 1.00 13.61 99 LYS A O 1
ATOM 762 N N . PRO A 1 112 ? 4.069 23.850 24.899 1.00 14.58 100 PRO A N 1
ATOM 763 C CA . PRO A 1 112 ? 2.918 23.687 25.788 1.00 13.69 100 PRO A CA 1
ATOM 764 C C . PRO A 1 112 ? 2.559 25.060 26.305 1.00 13.45 100 PRO A C 1
ATOM 765 O O . PRO A 1 112 ? 3.345 25.990 26.115 1.00 16.33 100 PRO A O 1
ATOM 769 N N . ILE A 1 113 ? 1.405 25.204 26.935 1.00 12.16 101 ILE A N 1
ATOM 770 C CA . ILE A 1 113 ? 1.051 26.524 27.458 1.00 12.20 101 ILE A CA 1
ATOM 771 C C . ILE A 1 113 ? 2.025 26.946 28.556 1.00 16.38 101 ILE A C 1
ATOM 772 O O . ILE A 1 113 ? 2.381 28.123 28.680 1.00 15.28 101 ILE A O 1
ATOM 777 N N . GLY A 1 114 ? 2.471 25.970 29.338 1.00 15.80 102 GLY A N 1
ATOM 778 C CA . GLY A 1 114 ? 3.367 26.219 30.448 1.00 15.65 102 GLY A CA 1
ATOM 779 C C . GLY A 1 114 ? 3.713 24.887 31.083 1.00 16.08 102 GLY A C 1
ATOM 780 O O . GLY A 1 114 ? 3.269 23.835 30.602 1.00 15.85 102 GLY A O 1
ATOM 781 N N . LEU A 1 115 ? 4.491 24.926 32.161 1.00 14.90 103 LEU A N 1
ATOM 782 C CA . LEU A 1 115 ? 5.030 23.706 32.762 1.00 15.12 103 LEU A CA 1
ATOM 783 C C . LEU A 1 115 ? 4.525 23.436 34.177 1.00 18.64 103 LEU A C 1
ATOM 784 O O . LEU A 1 115 ? 4.576 22.298 34.664 1.00 20.39 103 LEU A O 1
ATOM 789 N N . ASP A 1 116 ? 4.059 24.486 34.837 1.00 20.81 104 ASP A N 1
ATOM 790 C CA . ASP A 1 116 ? 3.634 24.400 36.231 1.00 21.82 104 ASP A CA 1
ATOM 791 C C . ASP A 1 116 ? 2.137 24.633 36.321 1.00 21.28 104 ASP A C 1
ATOM 792 O O . ASP A 1 116 ? 1.649 25.672 35.891 1.00 20.60 104 ASP A O 1
ATOM 797 N N . ILE A 1 117 ? 1.418 23.660 36.873 1.00 19.91 105 ILE A N 1
ATOM 798 C CA . ILE A 1 117 ? -0.039 23.710 36.974 1.00 19.78 105 ILE A CA 1
ATOM 799 C C . ILE A 1 117 ? -0.547 24.979 37.681 1.00 19.70 105 ILE A C 1
ATOM 800 O O . ILE A 1 117 ? -1.498 25.607 37.226 1.00 22.91 105 ILE A O 1
ATOM 805 N N . GLU A 1 118 ? 0.071 25.331 38.804 1.00 21.77 106 GLU A N 1
ATOM 806 C CA . GLU A 1 118 ? -0.346 26.516 39.552 1.00 21.60 106 GLU A CA 1
ATOM 807 C C . GLU A 1 118 ? -0.182 27.772 38.694 1.00 22.89 106 GLU A C 1
ATOM 808 O O . GLU A 1 118 ? -1.093 28.595 38.598 1.00 23.94 106 GLU A O 1
ATOM 814 N N . ALA A 1 119 ? 0.984 27.913 38.073 1.00 20.66 107 ALA A N 1
ATOM 815 C CA . ALA A 1 119 ? 1.246 29.049 37.199 1.00 18.76 107 ALA A CA 1
ATOM 816 C C . ALA A 1 119 ? 0.291 29.078 36.005 1.00 20.65 107 ALA A C 1
ATOM 817 O O . ALA A 1 119 ? -0.131 30.151 35.568 1.00 19.69 107 ALA A O 1
ATOM 819 N N . ILE A 1 120 ? -0.049 27.910 35.464 1.00 18.60 108 ILE A N 1
ATOM 820 C CA . ILE A 1 120 ? -1.008 27.858 34.360 1.00 18.35 108 ILE A CA 1
ATOM 821 C C . ILE A 1 120 ? -2.395 28.389 34.761 1.00 21.76 108 ILE A C 1
ATOM 822 O O . ILE A 1 120 ? -3.033 29.127 34.003 1.00 20.64 108 ILE A O 1
ATOM 827 N N . GLU A 1 121 ? -2.851 28.051 35.964 1.00 20.06 109 GLU A N 1
ATOM 828 C CA . GLU A 1 121 ? -4.155 28.532 36.408 1.00 20.83 109 GLU A CA 1
ATOM 829 C C . GLU A 1 121 ? -4.166 30.054 36.597 1.00 17.89 109 GLU A C 1
ATOM 830 O O . GLU A 1 121 ? -5.185 30.702 36.359 1.00 20.18 109 GLU A O 1
ATOM 836 N N . HIS A 1 122 ? -3.025 30.618 36.981 1.00 18.35 110 HIS A N 1
ATOM 837 C CA . HIS A 1 122 ? -2.895 32.072 37.097 1.00 21.20 110 HIS A CA 1
ATOM 838 C C . HIS A 1 122 ? -3.084 32.699 35.721 1.00 20.18 110 HIS A C 1
ATOM 839 O O . HIS A 1 122 ? -3.771 33.708 35.569 1.00 18.88 110 HIS A O 1
ATOM 846 N N . THR A 1 123 ? -2.494 32.077 34.708 1.00 18.17 111 THR A N 1
ATOM 847 C CA . THR A 1 123 ? -2.637 32.572 33.340 1.00 16.77 111 THR A CA 1
ATOM 848 C C . THR A 1 123 ? -4.058 32.407 32.805 1.00 16.83 111 THR A C 1
ATOM 849 O O . THR A 1 123 ? -4.558 33.276 32.095 1.00 16.41 111 THR A O 1
ATOM 853 N N . GLN A 1 124 ? -4.706 31.292 33.132 1.00 14.86 112 GLN A N 1
ATOM 854 C CA . GLN A 1 124 ? -6.105 31.112 32.777 1.00 16.37 112 GLN A CA 1
ATOM 855 C C . GLN A 1 124 ? -6.961 32.271 33.273 1.00 17.19 112 GLN A C 1
ATOM 856 O O . GLN A 1 124 ? -7.870 32.711 32.575 1.00 16.79 112 GLN A O 1
ATOM 862 N N . GLN A 1 125 ? -6.677 32.743 34.482 1.00 17.31 113 GLN A N 1
ATOM 863 C CA . GLN A 1 125 ? -7.404 33.888 35.029 1.00 18.49 113 GLN A CA 1
ATOM 864 C C . GLN A 1 125 ? -7.167 35.152 34.194 1.00 17.94 113 GLN A C 1
ATOM 865 O O . GLN A 1 125 ? -8.115 35.858 33.852 1.00 19.17 113 GLN A O 1
ATOM 871 N N . VAL A 1 126 ? -5.906 35.423 33.860 1.00 14.88 114 VAL A N 1
ATOM 872 C CA . VAL A 1 126 ? -5.565 36.583 33.033 1.00 17.00 114 VAL A CA 1
ATOM 873 C C . VAL A 1 126 ? -6.274 36.494 31.680 1.00 19.49 114 VAL A C 1
ATOM 874 O O . VAL A 1 126 ? -6.846 37.468 31.198 1.00 19.27 114 VAL A O 1
ATOM 878 N N . ILE A 1 127 ? -6.251 35.309 31.071 1.00 16.42 115 ILE A N 1
ATOM 879 C CA . ILE A 1 127 ? -6.955 35.101 29.812 1.00 16.12 115 ILE A CA 1
ATOM 880 C C . ILE A 1 127 ? -8.452 35.397 29.932 1.00 19.72 115 ILE A C 1
ATOM 881 O O . ILE A 1 127 ? -9.035 36.044 29.062 1.00 18.90 115 ILE A O 1
ATOM 886 N N . ALA A 1 128 ? -9.069 34.949 31.024 1.00 19.71 116 ALA A N 1
ATOM 887 C CA . ALA A 1 128 ? -10.497 35.168 31.234 1.00 17.17 116 ALA A CA 1
ATOM 888 C C . ALA A 1 128 ? -10.826 36.656 31.396 1.00 18.30 116 ALA A C 1
ATOM 889 O O . ALA A 1 128 ? -11.943 37.090 31.104 1.00 23.12 116 ALA A O 1
ATOM 891 N N . GLN A 1 129 ? -9.856 37.429 31.870 1.00 18.92 117 GLN A N 1
ATOM 892 C CA . GLN A 1 129 ? -10.061 38.865 32.065 1.00 21.71 117 GLN A CA 1
ATOM 893 C C . GLN A 1 129 ? -9.874 39.658 30.776 1.00 25.28 117 GLN A C 1
ATOM 894 O O . GLN A 1 129 ? -10.040 40.878 30.762 1.00 24.20 117 GLN A O 1
ATOM 900 N N . HIS A 1 130 ? -9.532 38.958 29.699 1.00 22.22 118 HIS A N 1
ATOM 901 C CA . HIS A 1 130 ? -9.353 39.585 28.396 1.00 23.72 118 HIS A CA 1
ATOM 902 C C . HIS A 1 130 ? -10.126 38.813 27.336 1.00 26.54 118 HIS A C 1
ATOM 903 O O . HIS A 1 130 ? -9.567 38.405 26.315 1.00 23.18 118 HIS A O 1
ATOM 910 N N . ALA A 1 131 ? -11.419 38.625 27.574 1.00 27.45 119 ALA A N 1
ATOM 911 C CA . ALA A 1 131 ? -12.247 37.793 26.708 1.00 30.33 119 ALA A CA 1
ATOM 912 C C . ALA A 1 131 ? -12.407 38.365 25.298 1.00 31.26 119 ALA A C 1
ATOM 913 O O . ALA A 1 131 ? -12.784 37.647 24.365 1.00 34.36 119 ALA A O 1
ATOM 915 N N . ASN A 1 132 ? -12.116 39.652 25.148 1.00 28.41 120 ASN A N 1
ATOM 916 C CA . ASN A 1 132 ? -12.211 40.314 23.851 1.00 31.06 120 ASN A CA 1
ATOM 917 C C . ASN A 1 132 ? -10.974 40.102 22.974 1.00 29.05 120 ASN A C 1
ATOM 918 O O . ASN A 1 132 ? -10.933 40.547 21.824 1.00 30.18 120 ASN A O 1
ATOM 923 N N . LEU A 1 133 ? -9.959 39.437 23.522 1.00 23.43 121 LEU A N 1
ATOM 924 C CA . LEU A 1 133 ? -8.752 39.148 22.762 1.00 17.98 121 LEU A CA 1
ATOM 925 C C . LEU A 1 133 ? -8.705 37.664 22.429 1.00 17.46 121 LEU A C 1
ATOM 926 O O . LEU A 1 133 ? -9.118 36.829 23.233 1.00 19.67 121 LEU A O 1
ATOM 931 N N . LYS A 1 134 ? -8.222 37.353 21.234 1.00 17.84 122 LYS A N 1
ATOM 932 C CA . LYS A 1 134 ? -8.082 35.973 20.803 1.00 17.70 122 LYS A CA 1
ATOM 933 C C . LYS A 1 134 ? -6.894 35.321 21.490 1.00 16.98 122 LYS A C 1
ATOM 934 O O . LYS A 1 134 ? -5.834 35.936 21.622 1.00 18.23 122 LYS A O 1
ATOM 940 N N . PHE A 1 135 ? -7.057 34.067 21.911 1.00 16.97 123 PHE A N 1
ATOM 941 C CA . PHE A 1 135 ? -5.926 33.295 22.413 1.00 15.30 123 PHE A CA 1
ATOM 942 C C . PHE A 1 135 ? -5.960 31.929 21.744 1.00 14.80 123 PHE A C 1
ATOM 943 O O . PHE A 1 135 ? -6.994 31.265 21.752 1.00 15.81 123 PHE A O 1
ATOM 951 N N . GLN A 1 136 ? -4.835 31.525 21.156 1.00 11.43 124 GLN A N 1
ATOM 952 C CA . GLN A 1 136 ? -4.779 30.273 20.409 1.00 13.37 124 GLN A CA 1
ATOM 953 C C . GLN A 1 136 ? -3.493 29.523 20.713 1.00 11.97 124 GLN A C 1
ATOM 954 O O . GLN A 1 136 ? -2.400 30.100 20.674 1.00 12.00 124 GLN A O 1
ATOM 960 N N . LEU A 1 137 ? -3.623 28.224 21.004 1.00 10.72 125 LEU A N 1
ATOM 961 C CA . LEU A 1 137 ? -2.467 27.360 21.224 1.00 11.17 125 LEU A CA 1
ATOM 962 C C . LEU A 1 137 ? -2.114 26.582 19.964 1.00 10.24 125 LEU A C 1
ATOM 963 O O . LEU A 1 137 ? -3.009 26.156 19.240 1.00 12.81 125 LEU A O 1
ATOM 968 N N . GLY A 1 138 ? -0.817 26.384 19.724 1.00 10.68 126 GLY A N 1
ATOM 969 C CA . GLY A 1 138 ? -0.354 25.763 18.483 1.00 9.30 126 GLY A CA 1
ATOM 970 C C . GLY A 1 138 ? -0.499 24.251 18.350 1.00 11.72 126 GLY A C 1
ATOM 971 O O . GLY A 1 138 ? 0.460 23.561 17.998 1.00 11.63 126 GLY A O 1
ATOM 972 N N . PHE A 1 139 ? -1.689 23.725 18.610 1.00 10.67 127 PHE A N 1
ATOM 973 C CA . PHE A 1 139 ? -1.941 22.303 18.351 1.00 10.19 127 PHE A CA 1
ATOM 974 C C . PHE A 1 139 ? -2.246 22.105 16.863 1.00 9.62 127 PHE A C 1
ATOM 975 O O . PHE A 1 139 ? -3.409 22.001 16.455 1.00 10.74 127 PHE A O 1
ATOM 983 N N . MET A 1 140 ? -1.193 22.062 16.045 1.00 8.39 128 MET A N 1
ATOM 984 C CA . MET A 1 140 ? -1.375 22.160 14.602 1.00 9.23 128 MET A CA 1
ATOM 985 C C . MET A 1 140 ? -2.024 20.933 13.970 1.00 8.57 128 MET A C 1
ATOM 986 O O . MET A 1 140 ? -2.565 21.030 12.871 1.00 9.22 128 MET A O 1
ATOM 991 N N . ARG A 1 141 ? -2.008 19.793 14.648 1.00 8.89 129 ARG A N 1
ATOM 992 C CA . ARG A 1 141 ? -2.616 18.604 14.052 1.00 7.83 129 ARG A CA 1
ATOM 993 C C . ARG A 1 141 ? -4.114 18.796 13.849 1.00 9.15 129 ARG A C 1
ATOM 994 O O . ARG A 1 141 ? -4.704 18.217 12.945 1.00 8.82 129 ARG A O 1
ATOM 1002 N N . ARG A 1 142 ? -4.724 19.669 14.646 1.00 11.93 130 ARG A N 1
ATOM 1003 C CA . ARG A 1 142 ? -6.130 19.977 14.434 1.00 12.75 130 ARG A CA 1
ATOM 1004 C C . ARG A 1 142 ? -6.386 20.662 13.098 1.00 12.12 130 ARG A C 1
ATOM 1005 O O . ARG A 1 142 ? -7.529 20.712 12.645 1.00 15.58 130 ARG A O 1
ATOM 1013 N N . PHE A 1 143 ? -5.335 21.189 12.467 1.00 9.79 131 PHE A N 1
ATOM 1014 C CA . PHE A 1 143 ? -5.484 21.846 11.167 1.00 10.04 131 PHE A CA 1
ATOM 1015 C C . PHE A 1 143 ? -4.946 21.041 10.002 1.00 10.96 131 PHE A C 1
ATOM 1016 O O . PHE A 1 143 ? -5.022 21.472 8.856 1.00 12.31 131 PHE A O 1
ATOM 1024 N N . ASP A 1 144 ? -4.431 19.856 10.291 1.00 8.68 132 ASP A N 1
ATOM 1025 C CA . ASP A 1 144 ? -3.860 19.013 9.252 1.00 8.08 132 ASP A CA 1
ATOM 1026 C C . ASP A 1 144 ? -4.976 18.358 8.447 1.00 10.10 132 ASP A C 1
ATOM 1027 O O . ASP A 1 144 ? -5.947 17.870 9.032 1.00 10.82 132 ASP A O 1
ATOM 1032 N N . ASP A 1 145 ? -4.836 18.352 7.118 1.00 10.33 133 ASP A N 1
ATOM 1033 C CA . ASP A 1 145 ? -5.884 17.840 6.247 1.00 8.70 133 ASP A CA 1
ATOM 1034 C C . ASP A 1 145 ? -6.256 16.396 6.554 1.00 10.22 133 ASP A C 1
ATOM 1035 O O . ASP A 1 145 ? -7.433 16.059 6.550 1.00 12.54 133 ASP A O 1
ATOM 1040 N N . SER A 1 146 ? -5.272 15.543 6.835 1.00 10.94 134 SER A N 1
ATOM 1041 C CA . SER A 1 146 ? -5.590 14.132 7.077 1.00 8.82 134 SER A CA 1
ATOM 1042 C C . SER A 1 146 ? -6.292 13.933 8.426 1.00 8.03 134 SER A C 1
ATOM 1043 O O . SER A 1 146 ? -7.253 13.162 8.535 1.00 9.16 134 SER A O 1
ATOM 1046 N N . TYR A 1 147 ? -5.820 14.617 9.460 1.00 8.62 135 TYR A N 1
ATOM 1047 C CA . TYR A 1 147 ? -6.480 14.564 10.761 1.00 7.91 135 TYR A CA 1
ATOM 1048 C C . TYR A 1 147 ? -7.905 15.104 10.681 1.00 10.59 135 TYR A C 1
ATOM 1049 O O . TYR A 1 147 ? -8.811 14.532 11.292 1.00 10.38 135 TYR A O 1
ATOM 1058 N N . ARG A 1 148 ? -8.098 16.190 9.939 0.84 8.27 136 ARG A N 1
ATOM 1059 C CA . ARG A 1 148 ? -9.433 16.770 9.780 0.84 11.30 136 ARG A CA 1
ATOM 1060 C C . ARG A 1 148 ? -10.372 15.835 9.037 0.84 10.50 136 ARG A C 1
ATOM 1061 O O . ARG A 1 148 ? -11.547 15.733 9.387 0.84 12.43 136 ARG A O 1
ATOM 1069 N N . TYR A 1 149 ? -9.854 15.141 8.027 1.00 10.58 137 TYR A N 1
ATOM 1070 C CA . TYR A 1 149 ? -10.653 14.182 7.273 1.00 11.52 137 TYR A CA 1
ATOM 1071 C C . TYR A 1 149 ? -11.125 13.053 8.185 1.00 12.75 137 TYR A C 1
ATOM 1072 O O . TYR A 1 149 ? -12.281 12.627 8.117 1.00 13.40 137 TYR A O 1
ATOM 1081 N N . ALA A 1 150 ? -10.233 12.561 9.043 1.00 9.34 138 ALA A N 1
ATOM 1082 C CA . ALA A 1 150 ? -10.591 11.501 9.986 1.00 10.04 138 ALA A CA 1
ATOM 1083 C C . ALA A 1 150 ? -11.593 11.989 11.020 1.00 12.04 138 ALA A C 1
ATOM 1084 O O . ALA A 1 150 ? -12.501 11.253 11.405 1.00 13.06 138 ALA A O 1
ATOM 1086 N N . LYS A 1 151 ? -11.413 13.219 11.493 1.00 11.85 139 LYS A N 1
ATOM 1087 C CA . LYS A 1 151 ? -12.329 13.794 12.467 1.00 15.43 139 LYS A CA 1
ATOM 1088 C C . LYS A 1 151 ? -13.734 13.872 11.873 1.00 14.36 139 LYS A C 1
ATOM 1089 O O . LYS A 1 151 ? -14.727 13.593 12.548 1.00 19.71 139 LYS A O 1
ATOM 1095 N N . GLN A 1 152 ? -13.800 14.242 10.604 0.90 14.61 140 GLN A N 1
ATOM 1096 C CA . GLN A 1 152 ? -15.063 14.340 9.891 0.90 16.68 140 GLN A CA 1
ATOM 1097 C C . GLN A 1 152 ? -15.775 12.988 9.846 0.90 18.08 140 GLN A C 1
ATOM 1098 O O . GLN A 1 152 ? -16.966 12.904 10.137 0.90 20.08 140 GLN A O 1
ATOM 1104 N N . LEU A 1 153 ? -15.047 11.930 9.497 1.00 16.36 141 LEU A N 1
ATOM 1105 C CA . LEU A 1 153 ? -15.624 10.586 9.518 1.00 16.07 141 LEU A CA 1
ATOM 1106 C C . LEU A 1 153 ? -16.146 10.219 10.904 1.00 16.83 141 LEU A C 1
ATOM 1107 O O . LEU A 1 153 ? -17.234 9.658 11.041 1.00 18.72 141 LEU A O 1
ATOM 1112 N N . VAL A 1 154 ? -15.365 10.527 11.932 1.00 14.87 142 VAL A N 1
ATOM 1113 C CA . VAL A 1 154 ? -15.765 10.236 13.300 1.00 14.20 142 VAL A CA 1
ATOM 1114 C C . VAL A 1 154 ? -17.025 11.016 13.689 1.00 18.70 142 VAL A C 1
ATOM 1115 O O . VAL A 1 154 ? -17.946 10.451 14.279 1.00 20.77 142 VAL A O 1
ATOM 1119 N N . ASP A 1 155 ? -17.065 12.299 13.346 1.00 17.75 143 ASP A N 1
ATOM 1120 C CA . ASP A 1 155 ? -18.204 13.153 13.698 1.00 19.98 143 ASP A CA 1
ATOM 1121 C C . ASP A 1 155 ? -19.487 12.715 12.999 1.00 23.34 143 ASP A C 1
ATOM 1122 O O . ASP A 1 155 ? -20.587 12.874 13.536 1.00 23.23 143 ASP A O 1
ATOM 1127 N N . GLN A 1 156 ? -19.335 12.175 11.797 1.00 19.58 144 GLN A N 1
ATOM 1128 C CA . GLN A 1 156 ? -20.464 11.688 11.013 1.00 21.28 144 GLN A CA 1
ATOM 1129 C C . GLN A 1 156 ? -20.965 10.329 11.503 1.00 23.52 144 GLN A C 1
ATOM 1130 O O . GLN A 1 156 ? -21.965 9.826 10.995 1.00 22.94 144 GLN A O 1
ATOM 1136 N N . GLY A 1 157 ? -20.264 9.736 12.468 1.00 18.21 145 GLY A N 1
ATOM 1137 C CA . GLY A 1 157 ? -20.677 8.478 13.075 1.00 21.14 145 GLY A CA 1
ATOM 1138 C C . GLY A 1 157 ? -20.207 7.242 12.323 1.00 22.39 145 GLY A C 1
ATOM 1139 O O . GLY A 1 157 ? -20.664 6.128 12.588 1.00 22.38 145 GLY A O 1
ATOM 1140 N N . LYS A 1 158 ? -19.267 7.430 11.402 0.95 19.39 146 LYS A N 1
ATOM 1141 C CA . LYS A 1 158 ? -18.856 6.363 10.491 0.95 19.65 146 LYS A CA 1
ATOM 1142 C C . LYS A 1 158 ? -18.067 5.215 11.113 0.95 18.48 146 LYS A C 1
ATOM 1143 O O . LYS A 1 158 ? -18.010 4.138 10.537 0.95 16.77 146 LYS A O 1
ATOM 1149 N N . ILE A 1 159 ? -17.444 5.424 12.269 1.00 17.95 147 ILE A N 1
ATOM 1150 C CA . ILE A 1 159 ? -16.803 4.297 12.932 1.00 18.81 147 ILE A CA 1
ATOM 1151 C C . ILE A 1 159 ? -17.425 4.014 14.288 1.00 13.97 147 ILE A C 1
ATOM 1152 O O . ILE A 1 159 ? -16.909 3.203 15.052 1.00 15.79 147 ILE A O 1
ATOM 1157 N N . GLY A 1 160 ? -18.540 4.680 14.575 1.00 15.33 148 GLY A N 1
ATOM 1158 C CA . GLY A 1 160 ? -19.261 4.429 15.814 1.00 15.93 148 GLY A CA 1
ATOM 1159 C C . GLY A 1 160 ? -18.567 5.119 16.966 1.00 18.91 148 GLY A C 1
ATOM 1160 O O . GLY A 1 160 ? -17.851 6.101 16.764 1.00 16.69 148 GLY A O 1
ATOM 1161 N N . ASP A 1 161 ? -18.768 4.613 18.177 1.00 16.67 149 ASP A N 1
ATOM 1162 C CA . ASP A 1 161 ? -18.086 5.188 19.328 1.00 16.75 149 ASP A CA 1
ATOM 1163 C C . ASP A 1 161 ? -16.648 4.680 19.340 1.00 16.08 149 ASP A C 1
ATOM 1164 O O . ASP A 1 161 ? -16.365 3.563 18.902 1.00 17.54 149 ASP A O 1
ATOM 1169 N N . ILE A 1 162 ? -15.740 5.504 19.848 1.00 13.48 150 ILE A N 1
ATOM 1170 C CA . ILE A 1 162 ? -14.327 5.165 19.866 1.00 12.74 150 ILE A CA 1
ATOM 1171 C C . ILE A 1 162 ? -13.991 4.283 21.057 1.00 12.01 150 ILE A C 1
ATOM 1172 O O . ILE A 1 162 ? -14.342 4.590 22.185 1.00 13.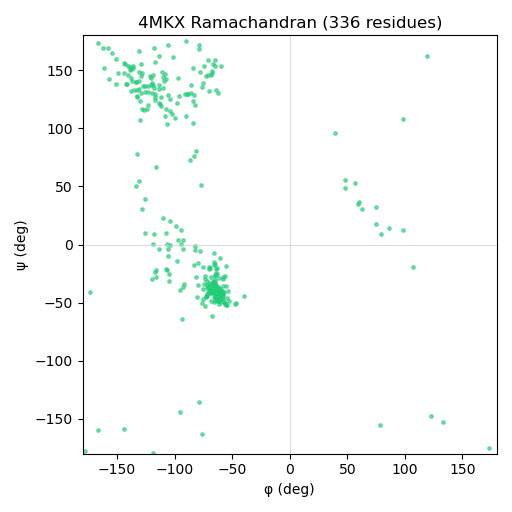58 150 ILE A O 1
ATOM 1177 N N . THR A 1 163 ? -13.325 3.161 20.811 1.00 12.26 151 THR A N 1
ATOM 1178 C CA . THR A 1 163 ? -12.960 2.266 21.901 1.00 11.23 151 THR A CA 1
ATOM 1179 C C . THR A 1 163 ? -11.471 2.367 22.240 1.00 11.07 151 THR A C 1
ATOM 1180 O O . THR A 1 163 ? -11.076 2.185 23.376 1.00 10.05 151 THR A O 1
ATOM 1184 N N . LEU A 1 164 ? -10.636 2.649 21.244 1.00 9.34 152 LEU A N 1
ATOM 1185 C CA . LEU A 1 164 ? -9.201 2.703 21.492 1.00 7.28 152 LEU A CA 1
ATOM 1186 C C . LEU A 1 164 ? -8.541 3.682 20.530 1.00 7.14 152 LEU A C 1
ATOM 1187 O O . LEU A 1 164 ? -8.869 3.718 19.348 1.00 9.56 152 LEU A O 1
ATOM 1192 N N . ILE A 1 165 ? -7.610 4.471 21.049 1.00 8.28 153 ILE A N 1
ATOM 1193 C CA . ILE A 1 165 ? -6.786 5.291 20.179 1.00 8.69 153 ILE A CA 1
ATOM 1194 C C . ILE A 1 165 ? -5.323 4.960 20.441 1.00 7.99 153 ILE A C 1
ATOM 1195 O O . ILE A 1 165 ? -4.892 4.894 21.582 1.00 11.03 153 ILE A O 1
ATOM 1200 N N . ARG A 1 166 ? -4.569 4.724 19.368 1.00 9.59 154 ARG A N 1
ATOM 1201 C CA . ARG A 1 166 ? -3.133 4.488 19.480 1.00 6.64 154 ARG A CA 1
ATOM 1202 C C . ARG A 1 166 ? -2.462 5.622 18.725 1.00 8.11 154 ARG A C 1
ATOM 1203 O O . ARG A 1 166 ? -2.807 5.891 17.582 1.00 10.54 154 ARG A O 1
ATOM 1211 N N . SER A 1 167 ? -1.539 6.315 19.370 1.00 6.16 155 SER A N 1
ATOM 1212 C CA . SER A 1 167 ? -0.828 7.381 18.677 1.00 7.65 155 SER A CA 1
ATOM 1213 C C . SER A 1 167 ? 0.673 7.286 18.908 1.00 8.79 155 SER A C 1
ATOM 1214 O O . SER A 1 167 ? 1.133 7.066 20.033 1.00 8.98 155 SER A O 1
ATOM 1217 N N . TYR A 1 168 ? 1.439 7.407 17.823 1.00 8.36 156 TYR A N 1
ATOM 1218 C CA . TYR A 1 168 ? 2.885 7.326 17.883 1.00 7.72 156 TYR A CA 1
ATOM 1219 C C . TYR A 1 168 ? 3.449 8.649 17.425 1.00 8.24 156 TYR A C 1
ATOM 1220 O O . TYR A 1 168 ? 3.021 9.180 16.397 1.00 8.58 156 TYR A O 1
ATOM 1229 N N . SER A 1 169 ? 4.424 9.167 18.160 1.00 7.54 157 SER A N 1
ATOM 1230 C CA . SER A 1 169 ? 5.221 10.306 17.703 1.00 7.87 157 SER A CA 1
ATOM 1231 C C . SER A 1 169 ? 6.685 9.944 17.892 1.00 8.13 157 SER A C 1
ATOM 1232 O O . SER A 1 169 ? 7.178 9.903 19.021 1.00 10.69 157 SER A O 1
ATOM 1235 N N . ILE A 1 170 ? 7.390 9.674 16.797 1.00 10.39 158 ILE A N 1
ATOM 1236 C CA . ILE A 1 170 ? 8.789 9.248 16.895 1.00 11.26 158 ILE A CA 1
ATOM 1237 C C . ILE A 1 170 ? 9.682 10.115 15.994 1.00 11.55 158 ILE A C 1
ATOM 1238 O O . ILE A 1 170 ? 9.536 10.113 14.774 1.00 12.33 158 ILE A O 1
ATOM 1243 N N . ASP A 1 171 ? 10.599 10.856 16.610 1.00 12.36 159 ASP A N 1
ATOM 1244 C CA . ASP A 1 171 ? 11.510 11.727 15.872 1.00 12.81 159 ASP A CA 1
ATOM 1245 C C . ASP A 1 171 ? 12.561 10.890 15.176 1.00 16.49 159 ASP A C 1
ATOM 1246 O O . ASP A 1 171 ? 12.884 9.791 15.627 1.00 16.60 159 ASP A O 1
ATOM 1251 N N . PRO A 1 172 ? 13.106 11.405 14.070 1.00 14.93 160 PRO A N 1
ATOM 1252 C CA . PRO A 1 172 ? 14.099 10.657 13.295 1.00 17.92 160 PRO A CA 1
ATOM 1253 C C . PRO A 1 172 ? 15.423 10.479 14.026 1.00 19.08 160 PRO A C 1
ATOM 1254 O O . PRO A 1 172 ? 15.855 11.366 14.767 1.00 19.42 160 PRO A O 1
ATOM 1258 N N . ALA A 1 173 ? 16.057 9.331 13.792 1.00 18.89 161 ALA A N 1
ATOM 1259 C CA . ALA A 1 173 ? 17.348 8.999 14.382 1.00 20.15 161 ALA A CA 1
ATOM 1260 C C . ALA A 1 173 ? 18.389 10.061 14.052 1.00 20.71 161 ALA A C 1
ATOM 1261 O O . ALA A 1 173 ? 19.334 10.262 14.811 1.00 24.82 161 ALA A O 1
ATOM 1263 N N . ALA A 1 174 ? 18.201 10.738 12.919 1.00 24.48 162 ALA A N 1
ATOM 1264 C CA . ALA A 1 174 ? 19.102 11.798 12.466 1.00 25.85 162 ALA A CA 1
ATOM 1265 C C . ALA A 1 174 ? 19.301 12.918 13.483 1.00 26.38 162 ALA A C 1
ATOM 1266 O O . ALA A 1 174 ? 20.260 13.685 13.381 1.00 31.96 162 ALA A O 1
ATOM 1268 N N . GLY A 1 175 ? 18.404 13.026 14.459 0.73 24.51 163 GLY A N 1
ATOM 1269 C CA . GLY A 1 175 ? 18.514 14.068 15.463 0.73 24.87 163 GLY A CA 1
ATOM 1270 C C . GLY A 1 175 ? 19.012 13.584 16.815 0.73 25.85 163 GLY A C 1
ATOM 1271 O O . GLY A 1 175 ? 19.148 14.376 17.746 0.73 28.70 163 GLY A O 1
ATOM 1272 N N . MET A 1 176 ? 19.283 12.285 16.927 0.69 24.37 164 MET A N 1
ATOM 1273 C CA . MET A 1 176 ? 19.709 11.701 18.201 0.69 25.77 164 MET A CA 1
ATOM 1274 C C . MET A 1 176 ? 21.036 12.248 18.730 0.69 27.25 164 MET A C 1
ATOM 1275 O O . MET A 1 176 ? 21.165 12.531 19.920 0.69 26.59 164 MET A O 1
ATOM 1280 N N . ALA A 1 177 ? 22.023 12.374 17.847 0.72 27.94 165 ALA A N 1
ATOM 1281 C CA . ALA A 1 177 ? 23.354 12.815 18.255 0.72 25.63 165 ALA A CA 1
ATOM 1282 C C . ALA A 1 177 ? 23.314 14.198 18.890 0.72 30.11 165 ALA A C 1
ATOM 1283 O O . ALA A 1 177 ? 23.994 14.460 19.884 0.72 31.27 165 ALA A O 1
ATOM 1285 N N . SER A 1 178 ? 22.511 15.084 18.310 0.72 29.85 166 SER A N 1
ATOM 1286 C CA . SER A 1 178 ? 22.376 16.444 18.819 0.72 32.50 166 SER A CA 1
ATOM 1287 C C . SER A 1 178 ? 21.594 16.465 20.128 0.72 34.54 166 SER A C 1
ATOM 1288 O O . SER A 1 178 ? 21.831 17.311 20.990 0.72 36.79 166 SER A O 1
ATOM 1291 N N . PHE A 1 179 ? 20.661 15.529 20.269 0.79 33.94 167 PHE A N 1
ATOM 1292 C CA . PHE A 1 179 ? 19.844 15.438 21.473 0.79 32.12 167 PHE A CA 1
ATOM 1293 C C . PHE A 1 179 ? 20.662 14.930 22.656 0.79 34.61 167 PHE A C 1
ATOM 1294 O O . PHE A 1 179 ? 20.565 15.461 23.763 0.79 39.85 167 PHE A O 1
ATOM 1302 N N . VAL A 1 180 ? 21.466 13.900 22.414 0.84 33.77 168 VAL A N 1
ATOM 1303 C CA . VAL A 1 180 ? 22.303 13.321 23.458 0.84 35.69 168 VAL A CA 1
ATOM 1304 C C . VAL A 1 180 ? 23.034 14.405 24.243 0.84 42.47 168 VAL A C 1
ATOM 1305 O O . VAL A 1 180 ? 23.008 14.417 25.474 0.84 42.21 168 VAL A O 1
ATOM 1309 N N . LYS A 1 181 ? 23.683 15.314 23.523 0.77 40.17 169 LYS A N 1
ATOM 1310 C CA . LYS A 1 181 ? 24.420 16.405 24.150 0.0000 42.09 169 LYS A CA 1
ATOM 1311 C C . LYS A 1 181 ? 23.545 17.645 24.301 0.0000 45.15 169 LYS A C 1
ATOM 1312 O O . LYS A 1 181 ? 24.009 18.693 24.750 0.76 46.82 169 LYS A O 1
ATOM 1318 N N . PHE A 1 182 ? 22.278 17.518 23.921 1.00 47.16 170 PHE A N 1
ATOM 1319 C CA . PHE A 1 182 ? 21.336 18.627 24.013 1.00 46.81 170 PHE A CA 1
ATOM 1320 C C . PHE A 1 182 ? 20.532 18.562 25.307 1.00 51.05 170 PHE A C 1
ATOM 1321 O O . PHE A 1 182 ? 20.365 19.568 25.997 1.00 51.84 170 PHE A O 1
ATOM 1329 N N . SER A 1 188 ? 15.838 19.060 29.115 0.49 45.71 176 SER A N 1
ATOM 1330 C CA . SER A 1 188 ? 14.939 18.701 28.025 0.49 49.42 176 SER A CA 1
ATOM 1331 C C . SER A 1 188 ? 13.480 18.825 28.450 0.49 46.88 176 SER A C 1
ATOM 1332 O O . SER A 1 188 ? 12.639 19.300 27.687 0.49 48.09 176 SER A O 1
ATOM 1335 N N . GLY A 1 189 ? 13.186 18.396 29.674 1.00 44.66 177 GLY A N 1
ATOM 1336 C CA . GLY A 1 189 ? 11.836 18.459 30.200 1.00 38.67 177 GLY A CA 1
ATOM 1337 C C . GLY A 1 189 ? 11.174 17.097 30.266 1.00 41.92 177 GLY A C 1
ATOM 1338 O O . GLY A 1 189 ? 10.201 16.903 30.995 1.00 43.32 177 GLY A O 1
ATOM 1339 N N . GLY A 1 190 ? 11.705 16.149 29.501 1.00 35.99 178 GLY A N 1
ATOM 1340 C CA . GLY A 1 190 ? 11.166 14.802 29.472 1.00 28.09 178 GLY A CA 1
ATOM 1341 C C . GLY A 1 190 ? 10.681 14.402 28.092 1.00 26.75 178 GLY A C 1
ATOM 1342 O O . GLY A 1 190 ? 10.459 15.253 27.231 1.00 23.85 178 GLY A O 1
ATOM 1343 N N . LEU A 1 191 ? 10.515 13.100 27.883 1.00 24.48 179 LEU A N 1
ATOM 1344 C CA . LEU A 1 191 ? 10.054 12.584 26.602 1.00 21.80 179 LEU A CA 1
ATOM 1345 C C . LEU A 1 191 ? 8.580 12.858 26.338 1.00 17.42 179 LEU A C 1
ATOM 1346 O O . LEU A 1 191 ? 8.201 13.255 25.234 1.00 17.47 179 LEU A O 1
ATOM 1351 N N . PHE A 1 192 ? 7.742 12.642 27.343 1.00 17.27 180 PHE A N 1
ATOM 1352 C CA . PHE A 1 192 ? 6.309 12.749 27.126 1.00 17.17 180 PHE A CA 1
ATOM 1353 C C . PHE A 1 192 ? 5.886 14.210 27.015 1.00 20.31 180 PHE A C 1
ATOM 1354 O O . PHE A 1 192 ? 4.979 14.549 26.254 1.00 18.96 180 PHE A O 1
ATOM 1362 N N . LEU A 1 193 ? 6.564 15.072 27.763 1.00 20.46 181 LEU A N 1
ATOM 1363 C CA . LEU A 1 193 ? 6.332 16.507 27.662 1.00 24.42 181 LEU A CA 1
ATOM 1364 C C . LEU A 1 193 ? 6.711 17.000 26.272 1.00 24.67 181 LEU A C 1
ATOM 1365 O O . LEU A 1 193 ? 5.982 17.779 25.649 1.00 26.29 181 LEU A O 1
ATOM 1370 N N . ASP A 1 194 ? 7.864 16.551 25.789 1.00 22.30 182 ASP A N 1
ATOM 1371 C CA . ASP A 1 194 ? 8.376 17.011 24.503 1.00 19.82 182 ASP A CA 1
ATOM 1372 C C . ASP A 1 194 ? 7.609 16.437 23.316 1.00 24.05 182 ASP A C 1
ATOM 1373 O O . ASP A 1 194 ? 7.263 17.156 22.372 1.00 25.72 182 ASP A O 1
ATOM 1378 N N . MET A 1 195 ? 7.342 15.136 23.369 1.00 19.58 183 MET A N 1
ATOM 1379 C CA . MET A 1 195 ? 6.879 14.403 22.191 1.00 21.21 183 MET A CA 1
ATOM 1380 C C . MET A 1 195 ? 5.391 14.051 22.170 1.00 21.08 183 MET A C 1
ATOM 1381 O O . MET A 1 195 ? 4.818 13.863 21.097 1.00 22.24 183 MET A O 1
ATOM 1386 N N . SER A 1 196 ? 4.766 13.938 23.338 1.00 15.35 184 SER A N 1
ATOM 1387 C CA . SER A 1 196 ? 3.428 13.361 23.387 1.00 14.24 184 SER A CA 1
ATOM 1388 C C . SER A 1 196 ? 2.293 14.350 23.607 1.00 12.98 184 SER A C 1
ATOM 1389 O O . SER A 1 196 ? 1.134 13.947 23.608 1.00 14.94 184 SER A O 1
ATOM 1392 N N . ILE A 1 197 ? 2.616 15.625 23.820 1.00 15.66 185 ILE A N 1
ATOM 1393 C CA . ILE A 1 197 ? 1.576 16.612 24.055 1.00 13.75 185 ILE A CA 1
ATOM 1394 C C . ILE A 1 197 ? 0.586 16.690 22.894 1.00 13.28 185 ILE A C 1
ATOM 1395 O O . ILE A 1 197 ? -0.615 16.786 23.120 1.00 11.39 185 ILE A O 1
ATOM 1400 N N . HIS A 1 198 ? 1.073 16.616 21.654 1.00 10.89 186 HIS A N 1
ATOM 1401 C CA . HIS A 1 198 ? 0.164 16.648 20.519 1.00 12.03 186 HIS A CA 1
ATOM 1402 C C . HIS A 1 198 ? -0.716 15.408 20.479 1.00 11.65 186 HIS A C 1
ATOM 1403 O O . HIS A 1 198 ? -1.873 15.473 20.053 1.00 11.75 186 HIS A O 1
ATOM 1410 N N . ASP A 1 199 ? -0.172 14.274 20.909 1.00 10.40 187 ASP A N 1
ATOM 1411 C CA . ASP A 1 199 ? -0.947 13.042 20.951 1.00 10.21 187 ASP A CA 1
ATOM 1412 C C . ASP A 1 199 ? -2.037 13.103 22.018 1.00 10.80 187 ASP A C 1
ATOM 1413 O O . ASP A 1 199 ? -3.165 12.672 21.787 1.00 11.12 187 ASP A O 1
ATOM 1418 N N . ILE A 1 200 ? -1.696 13.653 23.179 1.00 12.20 188 ILE A N 1
ATOM 1419 C CA . ILE A 1 200 ? -2.686 13.867 24.226 1.00 11.01 188 ILE A CA 1
ATOM 1420 C C . ILE A 1 200 ? -3.813 14.751 23.706 1.00 10.70 188 ILE A C 1
ATOM 1421 O O . ILE A 1 200 ? -4.991 14.427 23.856 1.00 11.42 188 ILE A O 1
ATOM 1426 N N . ASP A 1 201 ? -3.463 15.852 23.048 1.00 9.15 189 ASP A N 1
ATOM 1427 C CA . ASP A 1 201 ? -4.493 16.707 22.494 1.00 11.54 189 ASP A CA 1
ATOM 1428 C C . ASP A 1 201 ? -5.365 16.014 21.446 1.00 11.74 189 ASP A C 1
ATOM 1429 O O . ASP A 1 201 ? -6.587 16.192 21.413 1.00 11.38 189 ASP A O 1
ATOM 1434 N N . VAL A 1 202 ? -4.744 15.209 20.585 1.00 10.52 190 VAL A N 1
ATOM 1435 C CA . VAL A 1 202 ? -5.494 14.454 19.597 1.00 10.61 190 VAL A CA 1
ATOM 1436 C C . VAL A 1 202 ? -6.516 13.518 20.249 1.00 10.82 190 VAL A C 1
ATOM 1437 O O . VAL A 1 202 ? -7.652 13.427 19.797 1.00 11.63 190 VAL A O 1
ATOM 1441 N N . ILE A 1 203 ? -6.111 12.854 21.319 1.00 11.15 191 ILE A N 1
ATOM 1442 C CA . ILE A 1 203 ? -7.002 11.953 22.036 1.00 14.61 191 ILE A CA 1
ATOM 1443 C C . ILE A 1 203 ? -8.214 12.713 22.596 1.00 13.97 191 ILE A C 1
ATOM 1444 O O . ILE A 1 203 ? -9.375 12.320 22.373 1.00 15.46 191 ILE A O 1
ATOM 1449 N N . ARG A 1 204 ? -7.949 13.840 23.251 1.00 14.90 192 ARG A N 1
ATOM 1450 C CA . ARG A 1 204 ? -9.022 14.653 23.813 1.00 15.74 192 ARG A CA 1
ATOM 1451 C C . ARG A 1 204 ? -9.918 15.223 22.725 1.00 16.88 192 A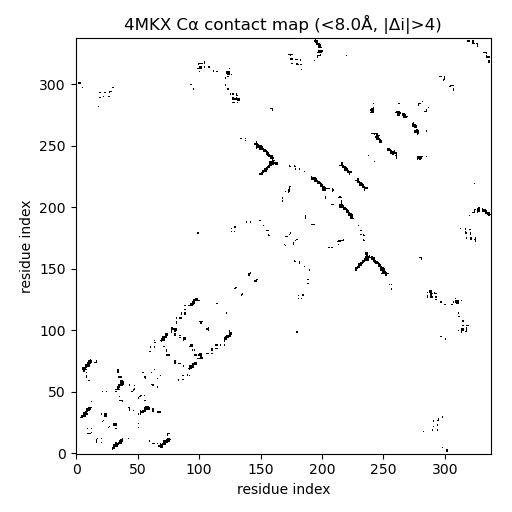RG A C 1
ATOM 1452 O O . ARG A 1 204 ? -11.140 15.237 22.861 1.00 18.07 192 ARG A O 1
ATOM 1460 N N . TRP A 1 205 ? -9.302 15.675 21.632 1.00 13.55 193 TRP A N 1
ATOM 1461 C CA . TRP A 1 205 ? -10.021 16.273 20.517 1.00 16.17 193 TRP A CA 1
ATOM 1462 C C . TRP A 1 205 ? -10.982 15.276 19.878 1.00 15.41 193 TRP A C 1
ATOM 1463 O O . TRP A 1 205 ? -12.155 15.587 19.653 1.00 18.62 193 TRP A O 1
ATOM 1474 N N . PHE A 1 206 ? -10.501 14.066 19.601 1.00 14.10 194 PHE A N 1
ATOM 1475 C CA . PHE A 1 206 ? -11.337 13.078 18.921 1.00 15.62 194 PHE A CA 1
ATOM 1476 C C . PHE A 1 206 ? -12.461 12.534 19.798 1.00 16.97 194 PHE A C 1
ATOM 1477 O O . PHE A 1 206 ? -13.550 12.271 19.299 1.00 18.80 194 PHE A O 1
ATOM 1485 N N . THR A 1 207 ? -12.184 12.360 21.085 1.00 19.14 195 THR A N 1
ATOM 1486 C CA . THR A 1 207 ? -13.124 11.702 21.996 1.00 21.41 195 THR A CA 1
ATOM 1487 C C . THR A 1 207 ? -14.065 12.658 22.727 1.00 25.79 195 THR A C 1
ATOM 1488 O O . THR A 1 207 ? -15.231 12.328 22.953 1.00 28.64 195 THR A O 1
ATOM 1492 N N . GLY A 1 208 ? -13.561 13.835 23.088 1.00 19.70 196 GLY A N 1
ATOM 1493 C CA . GLY A 1 208 ? -14.285 14.730 23.977 1.00 21.69 196 GLY A CA 1
ATOM 1494 C C . GLY A 1 208 ? -14.177 14.326 25.440 1.00 24.50 196 GLY A C 1
ATOM 1495 O O . GLY A 1 208 ? -14.843 14.901 26.309 1.00 24.80 196 GLY A O 1
ATOM 1496 N N . LYS A 1 209 ? -13.315 13.350 25.724 1.00 24.82 197 LYS A N 1
ATOM 1497 C CA . LYS A 1 209 ? -13.208 12.781 27.063 1.00 20.27 197 LYS A CA 1
ATOM 1498 C C . LYS A 1 209 ? -11.852 13.112 27.690 1.00 22.69 197 LYS A C 1
ATOM 1499 O O . LYS A 1 209 ? -10.921 13.499 26.976 1.00 21.88 197 LYS A O 1
ATOM 1505 N N . GLU A 1 210 ? -11.736 12.987 29.016 1.00 20.70 198 GLU A N 1
ATOM 1506 C CA . GLU A 1 210 ? -10.466 13.240 29.707 1.00 16.75 198 GLU A CA 1
ATOM 1507 C C . GLU A 1 210 ? -9.748 11.931 30.056 1.00 16.67 198 GLU A C 1
ATOM 1508 O O . GLU A 1 210 ? -10.367 10.871 30.098 1.00 21.39 198 GLU A O 1
ATOM 1514 N N . ILE A 1 211 ? -8.448 12.031 30.323 1.00 17.00 199 ILE A N 1
ATOM 1515 C CA . ILE A 1 211 ? -7.635 10.866 30.700 1.00 16.70 199 ILE A CA 1
ATOM 1516 C C . ILE A 1 211 ? -7.667 10.679 32.218 1.00 18.25 199 ILE A C 1
ATOM 1517 O O . ILE A 1 211 ? -7.408 11.625 32.967 1.00 19.50 199 ILE A O 1
ATOM 1522 N N . ASP A 1 212 ? -7.965 9.456 32.662 1.00 18.78 200 ASP A N 1
ATOM 1523 C CA . ASP A 1 212 ? -8.116 9.169 34.091 1.00 17.63 200 ASP A CA 1
ATOM 1524 C C . ASP A 1 212 ? -6.822 8.672 34.719 1.00 19.78 200 ASP A C 1
ATOM 1525 O O . ASP A 1 212 ? -6.261 9.318 35.596 1.00 21.70 200 ASP A O 1
ATOM 1530 N N . LYS A 1 213 ? -6.340 7.511 34.285 1.00 16.16 201 LYS A N 1
ATOM 1531 C CA . LYS A 1 213 ? -5.101 7.011 34.855 1.00 16.02 201 LYS A CA 1
ATOM 1532 C C . LYS A 1 213 ? -4.170 6.466 33.789 1.00 15.97 201 LYS A C 1
ATOM 1533 O O . LYS A 1 213 ? -4.620 6.059 32.722 1.00 15.61 201 LYS A O 1
ATOM 1539 N N . VAL A 1 214 ? -2.878 6.504 34.085 1.00 13.99 202 VAL A N 1
ATOM 1540 C CA . VAL A 1 214 ? -1.843 6.163 33.118 1.00 15.37 202 VAL A CA 1
ATOM 1541 C C . VAL A 1 214 ? -0.733 5.343 33.760 1.00 15.01 202 VAL A C 1
ATOM 1542 O O . VAL A 1 214 ? -0.482 5.427 34.968 1.00 14.10 202 VAL A O 1
ATOM 1546 N N . TRP A 1 215 ? -0.075 4.528 32.945 1.00 11.52 203 TRP A N 1
ATOM 1547 C CA . TRP A 1 215 ? 1.182 3.905 33.329 1.00 11.61 203 TRP A CA 1
ATOM 1548 C C . TRP A 1 215 ? 2.093 4.111 32.137 1.00 14.07 203 TRP A C 1
ATOM 1549 O O . TRP A 1 215 ? 1.642 4.021 31.001 1.00 13.83 203 TRP A O 1
ATOM 1560 N N . ALA A 1 216 ? 3.357 4.419 32.390 1.00 10.75 204 ALA A N 1
ATOM 1561 C CA . ALA A 1 216 ? 4.313 4.647 31.321 1.00 12.99 204 ALA A CA 1
ATOM 1562 C C . ALA A 1 216 ? 5.614 3.958 31.664 1.00 14.90 204 ALA A C 1
ATOM 1563 O O . ALA A 1 216 ? 6.052 3.939 32.832 1.00 14.48 204 ALA A O 1
ATOM 1565 N N . ILE A 1 217 ? 6.222 3.368 30.646 1.00 12.51 205 ILE A N 1
ATOM 1566 C CA . ILE A 1 217 ? 7.522 2.735 30.784 1.00 11.63 205 ILE A CA 1
ATOM 1567 C C . ILE A 1 217 ? 8.428 3.215 29.662 1.00 13.39 205 ILE A C 1
ATOM 1568 O O . ILE A 1 217 ? 7.977 3.824 28.698 1.00 13.05 205 ILE A O 1
ATOM 1573 N N . GLY A 1 218 ? 9.715 2.959 29.791 1.00 13.41 206 GLY A N 1
ATOM 1574 C CA . GLY A 1 218 ? 10.638 3.444 28.796 1.00 14.05 206 GLY A CA 1
ATOM 1575 C C . GLY A 1 218 ? 11.982 2.795 28.922 1.00 16.08 206 GLY A C 1
ATOM 1576 O O . GLY A 1 218 ? 12.253 2.073 29.885 1.00 18.96 206 GLY A O 1
ATOM 1577 N N . LEU A 1 219 ? 12.839 3.086 27.960 0.86 14.03 207 LEU A N 1
ATOM 1578 C CA . LEU A 1 219 ? 14.055 2.336 27.796 0.86 20.44 207 LEU A CA 1
ATOM 1579 C C . LEU A 1 219 ? 15.036 3.216 27.058 0.86 23.80 207 LEU A C 1
ATOM 1580 O O . LEU A 1 219 ? 14.648 3.985 26.174 0.86 26.80 207 LEU A O 1
ATOM 1585 N N . ASN A 1 220 ? 16.303 3.123 27.430 1.00 25.09 208 ASN A N 1
ATOM 1586 C CA . ASN A 1 220 ? 17.368 3.738 26.648 1.00 25.62 208 ASN A CA 1
ATOM 1587 C C . ASN A 1 220 ? 18.343 2.714 26.050 1.00 28.54 208 ASN A C 1
ATOM 1588 O O . ASN A 1 220 ? 19.520 2.678 26.411 1.00 33.67 208 ASN A O 1
ATOM 1593 N N . ARG A 1 221 ? 17.849 1.902 25.119 0.69 20.20 209 ARG A N 1
ATOM 1594 C CA . ARG A 1 221 ? 18.614 0.769 24.599 0.69 21.46 209 ARG A CA 1
ATOM 1595 C C . ARG A 1 221 ? 19.730 1.217 23.666 0.69 24.48 209 ARG A C 1
ATOM 1596 O O . ARG A 1 221 ? 20.890 0.846 23.842 0.69 25.23 209 ARG A O 1
ATOM 1604 N N . ALA A 1 222 ? 19.367 2.016 22.666 1.00 23.49 210 ALA A N 1
ATOM 1605 C CA . ALA A 1 222 ? 20.324 2.461 21.656 1.00 21.82 210 ALA A CA 1
ATOM 1606 C C . ALA A 1 222 ? 21.323 3.487 22.206 1.00 24.96 210 ALA A C 1
ATOM 1607 O O . ALA A 1 222 ? 22.488 3.517 21.790 1.00 25.36 210 ALA A O 1
ATOM 1609 N N . TYR A 1 223 ? 20.854 4.334 23.120 1.00 21.60 211 TYR A N 1
ATOM 1610 C CA . TYR A 1 223 ? 21.693 5.358 23.741 1.00 25.70 211 TYR A CA 1
ATOM 1611 C C . TYR A 1 223 ? 21.511 5.372 25.269 1.00 27.85 211 TYR A C 1
ATOM 1612 O O . TYR A 1 223 ? 20.806 6.237 25.803 1.00 23.94 211 TYR A O 1
ATOM 1621 N N . PRO A 1 224 ? 22.139 4.411 25.978 1.00 26.38 212 PRO A N 1
ATOM 1622 C CA . PRO A 1 224 ? 22.043 4.325 27.445 1.00 29.28 212 PRO A CA 1
ATOM 1623 C C . PRO A 1 224 ? 22.569 5.532 28.225 1.00 30.31 212 PRO A C 1
ATOM 1624 O O . PRO A 1 224 ? 22.318 5.608 29.430 1.00 34.18 212 PRO A O 1
ATOM 1628 N N . VAL A 1 225 ? 23.269 6.452 27.566 0.77 27.61 213 VAL A N 1
ATOM 1629 C CA . VAL A 1 225 ? 23.734 7.676 28.225 0.77 27.98 213 VAL A CA 1
ATOM 1630 C C . VAL A 1 225 ? 22.545 8.536 28.679 0.77 30.74 213 VAL A C 1
ATOM 1631 O O . VAL A 1 225 ? 22.646 9.334 29.620 0.77 29.78 213 VAL A O 1
ATOM 1635 N N . LEU A 1 226 ? 21.406 8.350 28.019 1.00 31.06 214 LEU A N 1
ATOM 1636 C CA . LEU A 1 226 ? 20.189 9.072 28.379 1.00 30.70 214 LEU A CA 1
ATOM 1637 C C . LEU A 1 226 ? 19.681 8.713 29.784 1.00 34.56 214 LEU A C 1
ATOM 1638 O O . LEU A 1 226 ? 18.927 9.482 30.388 1.00 36.21 214 LEU A O 1
ATOM 1643 N N . ASP A 1 227 ? 20.096 7.555 30.299 0.65 29.21 215 ASP A N 1
ATOM 1644 C CA . ASP A 1 227 ? 19.716 7.132 31.649 0.65 33.29 215 ASP A CA 1
ATOM 1645 C C . ASP A 1 227 ? 20.197 8.132 32.698 0.65 37.28 215 ASP A C 1
ATOM 1646 O O . ASP A 1 227 ? 19.435 8.561 33.568 0.65 37.07 215 ASP A O 1
ATOM 1651 N N . LYS A 1 228 ? 21.473 8.495 32.606 0.70 36.68 216 LYS A N 1
ATOM 1652 C CA . LYS A 1 228 ? 22.093 9.410 33.559 0.70 38.95 216 LYS A CA 1
ATOM 1653 C C . LYS A 1 228 ? 21.559 10.830 33.420 0.70 39.71 216 LYS A C 1
ATOM 1654 O O . LYS A 1 228 ? 21.673 11.638 34.341 0.70 42.44 216 LYS A O 1
ATOM 1660 N N . ALA A 1 229 ? 20.972 11.128 32.267 1.00 40.75 217 ALA A N 1
ATOM 1661 C CA . ALA A 1 229 ? 20.451 12.462 31.997 1.00 42.73 217 ALA A CA 1
ATOM 1662 C C . ALA A 1 229 ? 18.965 12.569 32.333 1.00 44.07 217 ALA A C 1
ATOM 1663 O O . ALA A 1 229 ? 18.355 13.627 32.156 1.00 48.31 217 ALA A O 1
ATOM 1665 N N . GLY A 1 230 ? 18.387 11.474 32.818 1.00 40.68 218 GLY A N 1
ATOM 1666 C CA . GLY A 1 230 ? 16.966 11.440 33.111 1.00 41.16 218 GLY A CA 1
ATOM 1667 C C . GLY A 1 230 ? 16.151 11.702 31.859 1.00 41.44 218 GLY A C 1
ATOM 1668 O O . GLY A 1 230 ? 15.120 12.380 31.899 1.00 42.13 218 GLY A O 1
ATOM 1669 N N . GLU A 1 231 ? 16.635 11.192 30.732 0.78 34.59 219 GLU A N 1
ATOM 1670 C CA . GLU A 1 231 ? 15.893 11.294 29.487 0.78 30.17 219 GLU A CA 1
ATOM 1671 C C . GLU A 1 231 ? 15.542 9.910 28.966 0.78 25.59 219 GLU A C 1
ATOM 1672 O O . GLU A 1 231 ? 16.024 8.912 29.485 0.78 26.81 219 GLU A O 1
ATOM 1678 N N . LEU A 1 232 ? 14.678 9.860 27.960 1.00 24.42 220 LEU A N 1
ATOM 1679 C CA . LEU A 1 232 ? 14.249 8.588 27.386 1.00 20.35 220 LEU A CA 1
ATOM 1680 C C . LEU A 1 232 ? 14.369 8.654 25.890 1.00 23.53 220 LEU A C 1
ATOM 1681 O O . LEU A 1 232 ? 14.043 9.680 25.287 1.00 24.23 220 LEU A O 1
ATOM 1686 N N . GLU A 1 233 ? 14.814 7.560 25.282 1.00 17.97 221 GLU A N 1
ATOM 1687 C CA . GLU A 1 233 ? 14.848 7.481 23.828 1.00 20.28 221 GLU A CA 1
ATOM 1688 C C . GLU A 1 233 ? 13.562 6.877 23.262 1.00 18.16 221 GLU A C 1
ATOM 1689 O O . GLU A 1 233 ? 13.133 7.249 22.173 1.00 16.73 221 GLU A O 1
ATOM 1695 N N . THR A 1 234 ? 12.956 5.934 23.983 1.00 15.32 222 THR A N 1
ATOM 1696 C CA . THR A 1 234 ? 11.656 5.385 23.590 1.00 13.68 222 THR A CA 1
ATOM 1697 C C . THR A 1 234 ? 10.833 5.150 24.835 1.00 16.30 222 THR A C 1
ATOM 1698 O O . THR A 1 234 ? 11.349 4.671 25.846 1.00 15.18 222 THR A O 1
ATOM 1702 N N . GLY A 1 235 ? 9.549 5.481 24.768 1.00 11.82 223 GLY A N 1
ATOM 1703 C CA . GLY A 1 235 ? 8.662 5.224 25.878 1.00 12.51 223 GLY A CA 1
ATOM 1704 C C . GLY A 1 235 ? 7.312 4.810 25.361 1.00 10.75 223 GLY A C 1
ATOM 1705 O O . GLY A 1 235 ? 6.931 5.121 24.228 1.00 12.88 223 GLY A O 1
ATOM 1706 N N . ALA A 1 236 ? 6.583 4.088 26.188 1.00 9.61 224 ALA A N 1
ATOM 1707 C CA . ALA A 1 236 ? 5.256 3.667 25.835 1.00 9.97 224 ALA A CA 1
ATOM 1708 C C . ALA A 1 236 ? 4.345 3.880 27.027 1.00 12.98 224 ALA A C 1
ATOM 1709 O O . ALA A 1 236 ? 4.787 3.832 28.179 1.00 12.24 224 ALA A O 1
ATOM 1711 N N . ALA A 1 237 ? 3.068 4.100 26.749 1.00 9.16 225 ALA A N 1
ATOM 1712 C CA . ALA A 1 237 ? 2.113 4.337 27.809 1.00 9.72 225 ALA A CA 1
ATOM 1713 C C . ALA A 1 237 ? 0.767 3.729 27.497 1.00 9.15 225 ALA A C 1
ATOM 1714 O O . ALA A 1 237 ? 0.340 3.662 26.335 1.00 11.12 225 ALA A O 1
ATOM 1716 N N . LEU A 1 238 ? 0.080 3.298 28.551 1.00 8.63 226 LEU A N 1
ATOM 1717 C CA . LEU A 1 238 ? -1.291 2.849 28.427 1.00 8.34 226 LEU A CA 1
ATOM 1718 C C . LEU A 1 238 ? -2.131 3.774 29.298 1.00 10.09 226 LEU A C 1
ATOM 1719 O O . LEU A 1 238 ? -1.733 4.114 30.406 1.00 13.59 226 LEU A O 1
ATOM 1724 N N . MET A 1 239 ? -3.276 4.190 28.782 1.00 11.24 227 MET A N 1
ATOM 1725 C CA . MET A 1 239 ? -4.097 5.179 29.467 1.00 9.09 227 MET A CA 1
ATOM 1726 C C . MET A 1 239 ? -5.538 4.727 29.463 1.00 12.15 227 MET A C 1
ATOM 1727 O O . MET A 1 239 ? -6.046 4.203 28.472 1.00 12.59 227 MET A O 1
ATOM 1732 N N . GLN A 1 240 ? -6.211 4.940 30.587 1.00 11.69 228 GLN A N 1
ATOM 1733 C CA . GLN A 1 240 ? -7.613 4.630 30.673 1.00 9.61 228 GLN A CA 1
ATOM 1734 C C . GLN A 1 240 ? -8.303 5.973 30.796 1.00 13.70 228 GLN A C 1
ATOM 1735 O O . GLN A 1 240 ? -7.940 6.780 31.655 1.00 15.90 228 GLN A O 1
ATOM 1741 N N . LEU A 1 241 ? -9.272 6.216 29.925 1.00 13.85 229 LEU A N 1
ATOM 1742 C CA . LEU A 1 241 ? -9.974 7.502 29.943 1.00 18.15 229 LEU A CA 1
ATOM 1743 C C . LEU A 1 241 ? -11.188 7.392 30.867 1.00 20.84 229 LEU A C 1
ATOM 1744 O O . LEU A 1 241 ? -11.488 6.309 31.371 1.00 19.60 229 LEU A O 1
ATOM 1749 N N . GLU A 1 242 ? -11.885 8.507 31.084 0.85 22.05 230 GLU A N 1
ATOM 1750 C CA . GLU A 1 242 ? -12.970 8.558 32.071 0.85 23.84 230 GLU A CA 1
ATOM 1751 C C . GLU A 1 242 ? -14.115 7.563 31.857 0.85 22.22 230 GLU A C 1
ATOM 1752 O O . GLU A 1 242 ? -14.757 7.142 32.825 0.85 25.47 230 GLU A O 1
ATOM 1758 N N . ASP A 1 243 ? -14.382 7.187 30.608 1.00 24.17 231 ASP A N 1
ATOM 1759 C CA . ASP A 1 243 ? -15.471 6.265 30.307 1.00 21.38 231 ASP A CA 1
ATOM 1760 C C . ASP A 1 243 ? -14.947 4.867 29.991 1.00 17.95 231 ASP A C 1
ATOM 1761 O O . ASP A 1 243 ? -15.645 4.060 29.381 1.00 26.76 231 ASP A O 1
ATOM 1766 N N . LYS A 1 244 ? -13.717 4.612 30.433 1.00 23.19 232 LYS A N 1
ATOM 1767 C CA . LYS A 1 244 ? -13.023 3.337 30.247 1.00 19.99 232 LYS A CA 1
ATOM 1768 C C . LYS A 1 244 ? -12.515 3.160 28.814 1.00 20.98 232 LYS A C 1
ATOM 1769 O O . LYS A 1 244 ? -12.203 2.043 28.406 1.00 23.95 232 LYS A O 1
ATOM 1775 N N . THR A 1 245 ? -12.434 4.272 28.076 1.00 23.34 233 THR A N 1
ATOM 1776 C CA . THR A 1 245 ? -11.826 4.280 26.738 1.00 21.71 233 THR A CA 1
ATOM 1777 C C . THR A 1 245 ? -10.354 4.023 26.896 1.00 16.57 233 THR A C 1
ATOM 1778 O O . THR A 1 245 ? -9.743 4.457 27.877 1.00 17.30 233 THR A O 1
ATOM 1782 N N . MET A 1 246 ? -9.760 3.355 25.916 1.00 10.24 234 MET A N 1
ATOM 1783 C CA . MET A 1 246 ? -8.367 3.002 26.053 1.00 9.45 234 MET A CA 1
ATOM 1784 C C . MET A 1 246 ? -7.533 3.840 25.114 1.00 8.66 234 MET A C 1
ATOM 1785 O O . MET A 1 246 ? -7.974 4.177 24.029 1.00 10.79 234 MET A O 1
ATOM 1790 N N . ALA A 1 247 ? -6.323 4.164 25.542 1.00 9.57 235 ALA A N 1
ATOM 1791 C CA . ALA A 1 247 ? -5.386 4.835 24.648 1.00 8.89 235 ALA A CA 1
ATOM 1792 C C . ALA A 1 247 ? -3.990 4.292 24.854 1.00 10.25 235 ALA A C 1
ATOM 1793 O O . ALA A 1 247 ? -3.604 3.919 25.954 1.00 11.84 235 ALA A O 1
ATOM 1795 N N . ILE A 1 248 ? -3.242 4.232 23.760 1.00 8.90 236 ILE A N 1
ATOM 1796 C CA . ILE A 1 248 ? -1.877 3.742 23.777 1.00 10.38 236 ILE A CA 1
ATOM 1797 C C . ILE A 1 248 ? -1.005 4.815 23.160 1.00 7.89 236 ILE A C 1
ATOM 1798 O O . ILE A 1 248 ? -1.341 5.349 22.099 1.00 9.87 236 ILE A O 1
ATOM 1803 N N . LEU A 1 249 ? 0.095 5.160 23.823 1.00 9.52 237 LEU A N 1
ATOM 1804 C CA . LEU A 1 249 ? 1.036 6.122 23.253 1.00 9.38 237 LEU A CA 1
ATOM 1805 C C . LEU A 1 249 ? 2.401 5.491 23.085 1.00 11.24 237 LEU A C 1
ATOM 1806 O O . LEU A 1 249 ? 2.822 4.700 23.912 1.00 10.01 237 LEU A O 1
ATOM 1811 N N . VAL A 1 250 ? 3.098 5.851 22.015 1.00 11.54 238 VAL A N 1
ATOM 1812 C CA . VAL A 1 250 ? 4.523 5.554 21.930 1.00 8.00 238 VAL A CA 1
ATOM 1813 C C . VAL A 1 250 ? 5.208 6.845 21.517 1.00 10.52 238 VAL A C 1
ATOM 1814 O O . VAL A 1 250 ? 4.728 7.554 20.636 1.00 10.47 238 VAL A O 1
ATOM 1818 N N . ALA A 1 251 ? 6.298 7.177 22.197 1.00 9.92 239 ALA A N 1
ATOM 1819 C CA . ALA A 1 251 ? 7.073 8.371 21.882 1.00 11.25 239 ALA A CA 1
ATOM 1820 C C . ALA A 1 251 ? 8.513 7.935 21.755 1.00 12.77 239 ALA A C 1
ATOM 1821 O O . ALA A 1 251 ? 8.971 7.043 22.463 1.00 13.46 239 ALA A O 1
ATOM 1823 N N . GLY A 1 252 ? 9.244 8.558 20.849 1.00 11.27 240 GLY A N 1
ATOM 1824 C CA . GLY A 1 252 ? 10.609 8.150 20.673 1.00 12.33 240 GLY A CA 1
ATOM 1825 C C . GLY A 1 252 ? 11.404 9.195 19.947 1.00 12.28 240 GLY A C 1
ATOM 1826 O O . GLY A 1 252 ? 10.850 10.148 19.396 1.00 14.72 240 GLY A O 1
ATOM 1827 N N . ARG A 1 253 ? 12.714 8.999 19.949 1.00 15.49 241 ARG A N 1
ATOM 1828 C CA . ARG A 1 253 ? 13.611 9.933 19.299 1.00 16.06 241 ARG A CA 1
ATOM 1829 C C . ARG A 1 253 ? 14.512 9.223 18.309 1.00 18.11 241 ARG A C 1
ATOM 1830 O O . ARG A 1 253 ? 15.444 9.826 17.775 1.00 20.76 241 ARG A O 1
ATOM 1838 N N . ASN A 1 254 ? 14.228 7.951 18.042 1.00 15.96 242 ASN A N 1
ATOM 1839 C CA . ASN A 1 254 ? 15.148 7.144 17.245 1.00 18.37 242 ASN A CA 1
ATOM 1840 C C . ASN A 1 254 ? 14.505 6.317 16.123 1.00 19.07 242 ASN A C 1
ATOM 1841 O O . ASN A 1 254 ? 14.753 5.117 16.014 1.00 21.18 242 ASN A O 1
ATOM 1846 N N . ALA A 1 255 ? 13.683 6.949 15.291 1.00 16.14 243 ALA A N 1
ATOM 1847 C CA . ALA A 1 255 ? 13.088 6.244 14.152 1.00 17.78 243 ALA A CA 1
ATOM 1848 C C . ALA A 1 255 ? 14.051 6.230 12.974 1.00 18.82 243 ALA A C 1
ATOM 1849 O O . ALA A 1 255 ? 14.487 7.279 12.504 1.00 19.95 243 ALA A O 1
ATOM 1851 N N . ALA A 1 256 ? 14.375 5.047 12.476 1.00 18.57 244 ALA A N 1
ATOM 1852 C CA . ALA A 1 256 ? 15.336 4.956 11.385 1.00 16.69 244 ALA A CA 1
ATOM 1853 C C . ALA A 1 256 ? 14.757 5.415 10.047 1.00 18.16 244 ALA A C 1
ATOM 1854 O O . ALA A 1 256 ? 15.498 5.866 9.166 1.00 20.38 244 ALA A O 1
ATOM 1856 N N . HIS A 1 257 ? 13.440 5.304 9.887 1.00 16.28 245 HIS A N 1
ATOM 1857 C CA . HIS A 1 257 ? 12.840 5.510 8.570 1.00 14.10 245 HIS A CA 1
ATOM 1858 C C . HIS A 1 257 ? 12.371 6.935 8.292 1.00 16.93 245 HIS A C 1
ATOM 1859 O O . HIS A 1 257 ? 11.926 7.233 7.179 1.00 20.69 245 HIS A O 1
ATOM 1866 N N . GLY A 1 258 ? 12.476 7.801 9.292 1.00 13.28 246 GLY A N 1
ATOM 1867 C CA . GLY A 1 258 ? 12.051 9.183 9.153 1.00 17.35 246 GLY A CA 1
ATOM 1868 C C . GLY A 1 258 ? 11.214 9.635 10.331 1.00 16.13 246 GLY A C 1
ATOM 1869 O O . GLY A 1 258 ? 11.356 9.120 11.436 1.00 18.16 246 GLY A O 1
ATOM 1870 N N . TYR A 1 259 ? 10.337 10.607 10.087 1.00 12.59 247 TYR A N 1
ATOM 1871 C CA . TYR A 1 259 ? 9.478 11.172 11.118 1.00 12.19 247 TYR A CA 1
ATOM 1872 C C . TYR A 1 259 ? 8.184 10.377 11.165 1.00 13.53 247 TYR A C 1
ATOM 1873 O O . TYR A 1 259 ? 7.383 10.442 10.226 1.00 13.72 247 TYR A O 1
ATOM 1882 N N . HIS A 1 260 ? 7.978 9.615 12.235 1.00 11.76 248 HIS A N 1
ATOM 1883 C CA . HIS A 1 260 ? 6.817 8.730 12.280 1.00 11.06 248 HIS A CA 1
ATOM 1884 C C . HIS A 1 260 ? 5.775 9.282 13.231 1.00 12.06 248 HIS A C 1
ATOM 1885 O O . HIS A 1 260 ? 5.926 9.196 14.447 1.00 13.79 248 HIS A O 1
ATOM 1892 N N . VAL A 1 261 ? 4.723 9.861 12.667 1.00 9.87 249 VAL A N 1
ATOM 1893 C CA . VAL A 1 261 ? 3.577 10.321 13.448 1.00 8.84 249 VAL A CA 1
ATOM 1894 C C . VAL A 1 261 ? 2.351 9.639 12.868 1.00 10.08 249 VAL A C 1
ATOM 1895 O O . VAL A 1 261 ? 2.016 9.815 11.695 1.00 9.61 249 VAL A O 1
ATOM 1899 N N . GLU A 1 262 ? 1.715 8.818 13.682 1.00 7.48 250 GLU A N 1
ATOM 1900 C CA . GLU A 1 262 ? 0.659 7.939 13.212 1.00 7.02 250 GLU A CA 1
ATOM 1901 C C . GLU A 1 262 ? -0.401 7.915 14.298 1.00 5.78 250 GLU A C 1
ATOM 1902 O O . GLU A 1 262 ? -0.073 7.883 15.482 1.00 8.89 250 GLU A O 1
ATOM 1908 N N . THR A 1 263 ? -1.669 7.973 13.899 1.00 6.45 251 THR A N 1
ATOM 1909 C CA . THR A 1 263 ? -2.761 7.864 14.862 1.00 6.69 251 THR A CA 1
ATOM 1910 C C . THR A 1 263 ? -3.780 6.873 14.351 1.00 6.85 251 THR A C 1
ATOM 1911 O O . THR A 1 263 ? -4.276 6.992 13.232 1.00 9.76 251 THR A O 1
ATOM 1915 N N . GLU A 1 264 ? -4.101 5.898 15.195 1.00 5.88 252 GLU A N 1
ATOM 1916 C CA . GLU A 1 264 ? -5.049 4.851 14.868 1.00 6.33 252 GLU A CA 1
ATOM 1917 C C . GLU A 1 264 ? -6.261 5.014 15.769 1.00 5.70 252 GLU A C 1
ATOM 1918 O O . GLU A 1 264 ? -6.118 5.215 16.978 1.00 10.17 252 GLU A O 1
ATOM 1924 N N . ILE A 1 265 ? -7.450 4.936 15.180 1.00 8.58 253 ILE A N 1
ATOM 1925 C CA . ILE A 1 265 ? -8.683 5.026 15.956 1.00 8.74 253 ILE A CA 1
ATOM 1926 C C . ILE A 1 265 ? -9.502 3.764 15.687 1.00 9.10 253 ILE A C 1
ATOM 1927 O O . ILE A 1 265 ? -9.850 3.472 14.542 1.00 10.62 253 ILE A O 1
ATOM 1932 N N . ILE A 1 266 ? -9.784 3.005 16.742 1.00 8.63 254 ILE A N 1
ATOM 1933 C CA . ILE A 1 266 ? -10.630 1.824 16.635 1.00 8.90 254 ILE A CA 1
ATOM 1934 C C . ILE A 1 266 ? -12.002 2.160 17.202 1.00 9.17 254 ILE A C 1
ATOM 1935 O O . ILE A 1 266 ? -12.109 2.653 18.326 1.00 12.14 254 ILE A O 1
ATOM 1940 N N . GLY A 1 267 ? -13.039 1.942 16.405 1.00 12.76 255 GLY A N 1
ATOM 1941 C CA . GLY A 1 267 ? -14.394 2.243 16.837 1.00 14.31 255 GLY A CA 1
ATOM 1942 C C . GLY A 1 267 ? -15.235 0.976 16.846 1.00 17.75 255 GLY A C 1
ATOM 1943 O O . GLY A 1 267 ? -14.754 -0.115 16.526 1.00 15.73 255 GLY A O 1
ATOM 1944 N N . THR A 1 268 ? -16.500 1.116 17.207 1.00 15.58 256 THR A N 1
ATOM 1945 C CA . THR A 1 268 ? -17.373 -0.047 17.286 1.00 14.96 256 THR A CA 1
ATOM 1946 C C . THR A 1 268 ? -17.788 -0.510 15.895 1.00 18.69 256 THR A C 1
ATOM 1947 O O . THR A 1 268 ? -18.198 -1.655 15.731 1.00 21.67 256 THR A O 1
ATOM 1951 N N . LYS A 1 269 ? -17.665 0.356 14.889 0.92 14.90 257 LYS A N 1
ATOM 1952 C CA . LYS A 1 269 ? -18.141 0.035 13.545 0.92 19.18 257 LYS A CA 1
ATOM 1953 C C . LYS A 1 269 ? -17.031 0.041 12.505 0.92 19.86 257 LYS A C 1
ATOM 1954 O O . LYS A 1 269 ? -17.283 -0.185 11.315 0.92 17.72 257 LYS A O 1
ATOM 1960 N N . GLY A 1 270 ? -15.808 0.317 12.945 1.00 17.17 258 GLY A N 1
ATOM 1961 C CA . GLY A 1 270 ? -14.721 0.455 11.997 1.00 18.04 258 GLY A CA 1
ATOM 1962 C C . GLY A 1 270 ? -13.435 0.927 12.634 1.00 17.55 258 GLY A C 1
ATOM 1963 O O . GLY A 1 270 ? -13.334 1.067 13.851 1.00 17.64 258 GLY A O 1
ATOM 1964 N N . MET A 1 271 ? -12.439 1.170 11.794 1.00 13.98 259 MET A N 1
ATOM 1965 C CA . MET A 1 271 ? -11.118 1.498 12.277 1.00 12.02 259 MET A CA 1
ATOM 1966 C C . MET A 1 271 ? -10.515 2.416 11.227 1.00 10.08 259 MET A C 1
ATOM 1967 O O . MET A 1 271 ? -10.853 2.317 10.046 1.00 12.76 259 MET A O 1
ATOM 1972 N N . LEU A 1 272 ? -9.678 3.355 11.650 1.00 10.71 260 LEU A N 1
ATOM 1973 C CA . LEU A 1 272 ? -8.926 4.102 10.658 1.00 11.41 260 LEU A CA 1
ATOM 1974 C C . LEU A 1 272 ? -7.539 4.402 11.178 1.00 8.90 260 LEU A C 1
ATOM 1975 O O . LEU A 1 272 ? -7.302 4.394 12.392 1.00 9.16 260 LEU A O 1
ATOM 1980 N N . ARG A 1 273 ? -6.615 4.621 10.245 1.00 7.09 261 ARG A N 1
ATOM 1981 C CA . ARG A 1 273 ? -5.272 5.033 10.591 1.00 7.58 261 ARG A CA 1
ATOM 1982 C C . ARG A 1 273 ? -4.921 6.272 9.802 1.00 6.89 261 ARG A C 1
ATOM 1983 O O . ARG A 1 273 ? -5.214 6.380 8.619 1.00 8.91 261 ARG A O 1
ATOM 1991 N N . ILE A 1 274 ? -4.313 7.220 10.489 1.00 6.89 262 ILE A N 1
ATOM 1992 C CA . ILE A 1 274 ? -3.804 8.420 9.863 1.00 6.60 262 ILE A CA 1
ATOM 1993 C C . ILE A 1 274 ? -2.297 8.237 9.776 1.00 8.72 262 ILE A C 1
ATOM 1994 O O . ILE A 1 274 ? -1.624 8.124 10.796 1.00 8.10 262 ILE A O 1
ATOM 1999 N N . ALA A 1 275 ? -1.794 8.158 8.541 1.00 7.47 263 ALA A N 1
ATOM 2000 C CA . ALA A 1 275 ? -0.376 7.944 8.242 1.00 7.11 263 ALA A CA 1
ATOM 2001 C C . ALA A 1 275 ? 0.182 6.682 8.883 1.00 9.36 263 ALA A C 1
ATOM 2002 O O . ALA A 1 275 ? 1.195 6.720 9.578 1.00 11.45 263 ALA A O 1
ATOM 2004 N N . GLN A 1 276 ? -0.503 5.576 8.619 1.00 8.79 264 GLN A N 1
ATOM 2005 C CA . GLN A 1 276 ? -0.023 4.233 8.928 1.00 9.90 264 GLN A CA 1
ATOM 2006 C C . GLN A 1 276 ? 1.468 4.124 8.633 1.00 11.36 264 GLN A C 1
ATOM 2007 O O . GLN A 1 276 ? 2.238 3.582 9.441 1.00 13.07 264 GLN A O 1
ATOM 2013 N N . VAL A 1 277 ? 1.876 4.658 7.483 1.00 10.87 265 VAL A N 1
ATOM 2014 C CA . VAL A 1 277 ? 3.289 4.902 7.225 1.00 12.90 265 VAL A CA 1
ATOM 2015 C C . VAL A 1 277 ? 3.435 6.333 6.717 1.00 11.50 265 VAL A C 1
ATOM 2016 O O . VAL A 1 277 ? 2.519 6.876 6.086 1.00 11.68 265 VAL A O 1
ATOM 2020 N N . PRO A 1 278 ? 4.571 6.976 7.015 1.00 11.60 266 PRO A N 1
ATOM 2021 C CA . PRO A 1 278 ? 4.657 8.402 6.685 1.00 13.53 266 PRO A CA 1
ATOM 2022 C C . PRO A 1 278 ? 5.056 8.649 5.233 1.00 14.80 266 PRO A C 1
ATOM 2023 O O . PRO A 1 278 ? 6.196 9.023 4.964 1.00 12.93 266 PRO A O 1
ATOM 2027 N N . GLU A 1 279 ? 4.120 8.462 4.311 1.00 14.01 267 GLU A N 1
ATOM 2028 C CA . GLU A 1 279 ? 4.418 8.612 2.890 1.00 12.92 267 GLU A CA 1
ATOM 2029 C C . GLU A 1 279 ? 4.857 10.036 2.550 1.00 9.99 267 GLU A C 1
ATOM 2030 O O . GLU A 1 279 ? 4.187 11.012 2.920 1.00 14.62 267 GLU A O 1
ATOM 2036 N N . LYS A 1 280 ? 5.972 10.161 1.831 1.00 9.93 268 LYS A N 1
ATOM 2037 C CA . LYS A 1 280 ? 6.500 11.473 1.430 1.00 11.55 268 LYS A CA 1
ATOM 2038 C C . LYS A 1 280 ? 5.652 12.162 0.364 1.00 9.44 268 LYS A C 1
ATOM 2039 O O . LYS A 1 280 ? 5.427 13.375 0.409 1.00 11.18 268 LYS A O 1
ATOM 2045 N N . ASN A 1 281 ? 5.195 11.373 -0.602 1.00 10.17 269 ASN A N 1
ATOM 2046 C CA . ASN A 1 281 ? 4.553 11.897 -1.804 1.00 6.69 269 ASN A CA 1
ATOM 2047 C C . ASN A 1 281 ? 3.863 10.740 -2.522 1.00 7.65 269 ASN A C 1
ATOM 2048 O O . ASN A 1 281 ? 3.615 9.716 -1.898 1.00 10.63 269 ASN A O 1
ATOM 2053 N N . LEU A 1 282 ? 3.575 10.893 -3.816 1.00 7.16 270 LEU A N 1
ATOM 2054 C CA . LEU A 1 282 ? 2.852 9.847 -4.548 1.00 6.94 270 LEU A CA 1
ATOM 2055 C C . LEU A 1 282 ? 3.766 8.944 -5.370 1.00 9.82 270 LEU A C 1
ATOM 2056 O O . LEU A 1 282 ? 3.280 8.207 -6.227 1.00 8.24 270 LEU A O 1
ATOM 2061 N N . VAL A 1 283 ? 5.069 8.977 -5.084 1.00 8.42 271 VAL A N 1
ATOM 2062 C CA . VAL A 1 283 ? 6.041 8.179 -5.850 1.00 9.10 271 VAL A CA 1
ATOM 2063 C C . VAL A 1 283 ? 6.382 6.842 -5.198 1.00 9.29 271 VAL A C 1
ATOM 2064 O O . VAL A 1 283 ? 6.745 6.764 -4.018 1.00 11.52 271 VAL A O 1
ATOM 2068 N N . THR A 1 284 ? 6.247 5.779 -5.986 1.00 8.52 272 THR A N 1
ATOM 2069 C CA . THR A 1 284 ? 6.695 4.462 -5.589 1.00 10.50 272 THR A CA 1
ATOM 2070 C C . THR A 1 284 ? 7.900 4.108 -6.448 1.00 9.61 272 THR A C 1
ATOM 2071 O O . THR A 1 284 ? 7.893 4.333 -7.653 1.00 10.14 272 THR A O 1
ATOM 2075 N N . VAL A 1 285 ? 8.941 3.573 -5.815 1.00 8.44 273 VAL A N 1
ATOM 2076 C CA . VAL A 1 285 ? 10.167 3.187 -6.507 1.00 10.26 273 VAL A CA 1
ATOM 2077 C C . VAL A 1 285 ? 10.315 1.678 -6.438 1.00 9.41 273 VAL A C 1
ATOM 2078 O O . VAL A 1 285 ? 10.051 1.063 -5.408 1.00 9.45 273 VAL A O 1
ATOM 2082 N N . MET A 1 286 ? 10.710 1.062 -7.544 1.00 10.41 274 MET A N 1
ATOM 2083 C CA . MET A 1 286 ? 10.936 -0.370 -7.555 1.00 11.30 274 MET A CA 1
ATOM 2084 C C . MET A 1 286 ? 12.330 -0.637 -8.083 1.00 14.03 274 MET A C 1
ATOM 2085 O O . MET A 1 286 ? 12.621 -0.332 -9.229 1.00 14.26 274 MET A O 1
ATOM 2090 N N . ASN A 1 287 ? 13.192 -1.199 -7.245 1.00 13.91 275 ASN A N 1
ATOM 2091 C CA . ASN A 1 287 ? 14.536 -1.559 -7.692 1.00 17.98 275 ASN A CA 1
ATOM 2092 C C . ASN A 1 287 ? 14.955 -2.841 -7.004 1.00 18.02 275 ASN A C 1
ATOM 2093 O O . ASN A 1 287 ? 14.097 -3.599 -6.534 1.00 16.91 275 ASN A O 1
ATOM 2098 N N . GLU A 1 288 ? 16.257 -3.096 -6.930 0.71 16.69 276 GLU A N 1
ATOM 2099 C CA . GLU A 1 288 ? 16.738 -4.356 -6.360 0.71 18.05 276 GLU A CA 1
ATOM 2100 C C . GLU A 1 288 ? 16.372 -4.536 -4.888 0.71 17.66 276 GLU A C 1
ATOM 2101 O O . GLU A 1 288 ? 16.355 -5.655 -4.380 0.71 19.64 276 GLU A O 1
ATOM 2107 N N . GLU A 1 289 ? 16.060 -3.442 -4.205 0.77 18.48 277 GLU A N 1
ATOM 2108 C CA . GLU A 1 289 ? 15.667 -3.543 -2.804 0.77 20.00 277 GLU A CA 1
ATOM 2109 C C . GLU A 1 289 ? 14.213 -3.980 -2.588 0.77 20.74 277 GLU A C 1
ATOM 2110 O O . GLU A 1 289 ? 13.853 -4.390 -1.489 0.77 22.07 277 GLU A O 1
ATOM 2116 N N . GLY A 1 290 ? 13.389 -3.905 -3.631 1.00 18.80 278 GLY A N 1
ATOM 2117 C CA . GLY A 1 290 ? 11.980 -4.282 -3.526 1.00 14.67 278 GLY A CA 1
ATOM 2118 C C . GLY A 1 290 ? 11.100 -3.107 -3.938 1.00 12.66 278 GLY A C 1
ATOM 2119 O O . GLY A 1 290 ? 11.490 -2.314 -4.787 1.00 15.17 278 GLY A O 1
ATOM 2120 N N . ILE A 1 291 ? 9.923 -2.989 -3.325 1.00 8.25 279 ILE A N 1
ATOM 2121 C CA . ILE A 1 291 ? 9.036 -1.855 -3.594 1.00 8.58 279 ILE A CA 1
ATOM 2122 C C . ILE A 1 291 ? 9.253 -0.835 -2.476 1.00 9.12 279 ILE A C 1
ATOM 2123 O O . ILE A 1 291 ? 9.038 -1.154 -1.309 1.00 9.45 279 ILE A O 1
ATOM 2128 N N . ILE A 1 292 ? 9.649 0.387 -2.831 1.00 7.24 280 ILE A N 1
ATOM 2129 C CA . ILE A 1 292 ? 9.999 1.414 -1.842 1.00 10.29 280 ILE A CA 1
ATOM 2130 C C . ILE A 1 292 ? 9.072 2.628 -1.914 1.00 10.18 280 ILE A C 1
ATOM 2131 O O . ILE A 1 292 ? 8.872 3.182 -2.993 1.00 10.31 280 ILE A O 1
ATOM 2136 N N . ARG A 1 293 ? 8.5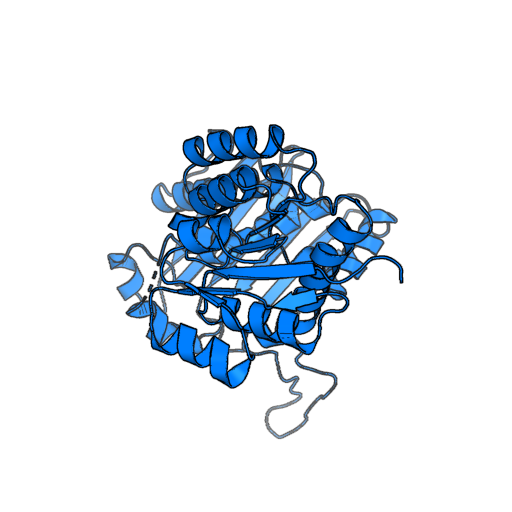26 3.040 -0.766 1.00 8.51 281 ARG A N 1
ATOM 2137 C CA . ARG A 1 293 ? 7.855 4.343 -0.628 1.00 11.86 281 ARG A CA 1
ATOM 2138 C C . ARG A 1 293 ? 8.740 5.268 0.192 1.00 8.63 281 ARG A C 1
ATOM 2139 O O . ARG A 1 293 ? 9.028 4.993 1.352 1.00 10.81 281 ARG A O 1
ATOM 2147 N N . PRO A 1 294 ? 9.198 6.363 -0.414 1.00 8.50 282 PRO A N 1
ATOM 2148 C CA . PRO A 1 294 ? 9.986 7.323 0.373 1.00 7.66 282 PRO A CA 1
ATOM 2149 C C . PRO A 1 294 ? 9.134 7.954 1.474 1.00 12.26 282 PRO A C 1
ATOM 2150 O O . PRO A 1 294 ? 7.915 8.038 1.325 1.00 9.24 282 PRO A O 1
ATOM 2154 N N . THR A 1 295 ? 9.767 8.399 2.556 1.00 10.51 283 THR A N 1
ATOM 2155 C CA . THR A 1 295 ? 9.040 8.893 3.722 1.00 9.37 283 THR A CA 1
ATOM 2156 C C . THR A 1 295 ? 9.333 10.350 3.989 1.00 12.01 283 THR A C 1
ATOM 2157 O O . THR A 1 295 ? 10.362 10.874 3.569 1.00 12.35 283 THR A O 1
ATOM 2161 N N . SER A 1 296 ? 8.421 11.015 4.694 1.00 10.55 284 SER A N 1
ATOM 2162 C CA . SER A 1 296 ? 8.722 12.353 5.175 1.00 10.67 284 SER A CA 1
ATOM 2163 C C . SER A 1 296 ? 9.752 12.250 6.297 1.00 11.18 284 SER A C 1
ATOM 2164 O O . SER A 1 296 ? 9.776 11.283 7.066 1.00 12.25 284 SER A O 1
ATOM 2167 N N . GLN A 1 297 ? 10.622 13.248 6.377 1.00 13.57 285 GLN A N 1
ATOM 2168 C CA . GLN A 1 297 ? 11.837 13.124 7.179 1.00 14.98 285 GLN A CA 1
ATOM 2169 C C . GLN A 1 297 ? 11.822 13.909 8.473 1.00 14.69 285 GLN A C 1
ATOM 2170 O O . GLN A 1 297 ? 12.567 13.594 9.398 1.00 16.32 285 GLN A O 1
ATOM 2176 N N . ASN A 1 298 ? 10.985 14.934 8.549 1.00 15.19 286 ASN A N 1
ATOM 2177 C CA . ASN A 1 298 ? 10.961 15.773 9.736 1.00 13.56 286 ASN A CA 1
ATOM 2178 C C . ASN A 1 298 ? 9.649 16.497 9.854 1.00 14.46 286 ASN A C 1
ATOM 2179 O O . ASN A 1 298 ? 8.858 16.517 8.907 1.00 12.85 286 ASN A O 1
ATOM 2184 N N . PHE A 1 299 ? 9.424 17.116 11.008 1.00 12.53 287 PHE A N 1
ATOM 2185 C CA . PHE A 1 299 ? 8.156 17.799 11.243 1.00 14.67 287 PHE A CA 1
ATOM 2186 C C . PHE A 1 299 ? 7.827 18.954 10.285 1.00 13.76 287 PHE A C 1
ATOM 2187 O O . PHE A 1 299 ? 6.659 19.111 9.913 1.00 13.85 287 PHE A O 1
ATOM 2195 N N . PRO A 1 300 ? 8.833 19.769 9.876 1.00 13.76 288 PRO A N 1
ATOM 2196 C CA . PRO A 1 300 ? 8.436 20.857 8.980 1.00 13.06 288 PRO A CA 1
ATOM 2197 C C . PRO A 1 300 ? 7.924 20.341 7.647 1.00 12.93 288 PRO A C 1
ATOM 2198 O O . PRO A 1 300 ? 7.029 20.953 7.077 1.00 13.05 288 PRO A O 1
ATOM 2202 N N . GLU A 1 301 ? 8.483 19.238 7.163 1.00 13.59 289 GLU A N 1
ATOM 2203 C CA . GLU A 1 301 ? 8.003 18.627 5.934 1.00 12.24 289 GLU A CA 1
ATOM 2204 C C . GLU A 1 301 ? 6.595 18.034 6.119 1.00 12.35 289 GLU A C 1
ATOM 2205 O O . GLU A 1 301 ? 5.693 18.286 5.314 1.00 14.52 289 GLU A O 1
ATOM 2211 N N . ARG A 1 302 ? 6.403 17.258 7.177 1.00 12.08 290 ARG A N 1
ATOM 2212 C CA . ARG A 1 302 ? 5.122 16.574 7.386 1.00 8.53 290 ARG A CA 1
ATOM 2213 C C . ARG A 1 302 ? 3.996 17.568 7.655 1.00 11.00 290 ARG A C 1
ATOM 2214 O O . ARG A 1 302 ? 2.878 17.405 7.164 1.00 9.25 290 ARG A O 1
ATOM 2222 N N . PHE A 1 303 ? 4.278 18.601 8.444 1.00 8.84 291 PHE A N 1
ATOM 2223 C CA . PHE A 1 303 ? 3.196 19.463 8.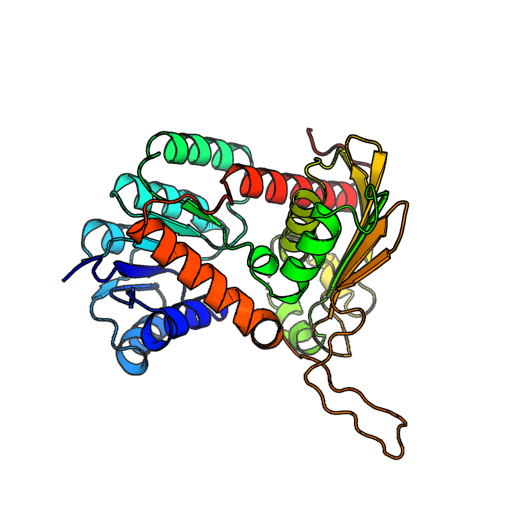888 1.00 8.95 291 PHE A CA 1
ATOM 2224 C C . PHE A 1 303 ? 3.210 20.847 8.282 1.00 8.54 291 PHE A C 1
ATOM 2225 O O . PHE A 1 303 ? 2.593 21.764 8.816 1.00 10.11 291 PHE A O 1
ATOM 2233 N N . ALA A 1 304 ? 3.860 20.981 7.128 1.00 9.27 292 ALA A N 1
ATOM 2234 C CA . ALA A 1 304 ? 3.915 22.276 6.452 1.00 11.89 292 ALA A CA 1
ATOM 2235 C C . ALA A 1 304 ? 2.545 22.906 6.249 1.00 10.22 292 ALA A C 1
ATOM 2236 O O . ALA A 1 304 ? 2.345 24.095 6.533 1.00 10.31 292 ALA A O 1
ATOM 2238 N N . GLN A 1 305 ? 1.611 22.118 5.728 1.00 9.74 293 GLN A N 1
ATOM 2239 C CA . GLN A 1 305 ? 0.253 22.587 5.477 1.00 9.69 293 GLN A CA 1
ATOM 2240 C C . GLN A 1 305 ? -0.462 22.975 6.758 1.00 9.88 293 GLN A C 1
ATOM 2241 O O . GLN A 1 305 ? -1.145 24.002 6.801 1.00 9.88 293 GLN A O 1
ATOM 2247 N N . ALA A 1 306 ? -0.292 22.171 7.801 1.00 9.04 294 ALA A N 1
ATOM 2248 C CA . ALA A 1 306 ? -0.966 22.432 9.072 1.00 7.85 294 ALA A CA 1
ATOM 2249 C C . ALA A 1 306 ? -0.492 23.729 9.713 1.00 10.34 294 ALA A C 1
ATOM 2250 O O . ALA A 1 306 ? -1.284 24.451 10.313 1.00 10.20 294 ALA A O 1
ATOM 2252 N N . PHE A 1 307 ? 0.802 24.015 9.609 1.00 10.65 295 PHE A N 1
ATOM 2253 C CA . PHE A 1 307 ? 1.317 25.274 10.146 1.00 8.51 295 PHE A CA 1
ATOM 2254 C C . PHE A 1 307 ? 0.686 26.473 9.441 1.00 10.35 295 PHE A C 1
ATOM 2255 O O . PHE A 1 307 ? 0.239 27.415 10.096 1.00 10.26 295 PHE A O 1
ATOM 2263 N N . LEU A 1 308 ? 0.670 26.450 8.110 1.00 10.88 296 LEU A N 1
ATOM 2264 C CA . LEU A 1 308 ? 0.065 27.532 7.339 1.00 8.83 296 LEU A CA 1
ATOM 2265 C C . LEU A 1 308 ? -1.411 27.698 7.685 1.00 10.66 296 LEU A C 1
ATOM 2266 O O . LEU A 1 308 ? -1.879 28.816 7.876 1.00 11.43 296 LEU A O 1
ATOM 2271 N N . SER A 1 309 ? -2.135 26.584 7.783 1.00 10.31 297 SER 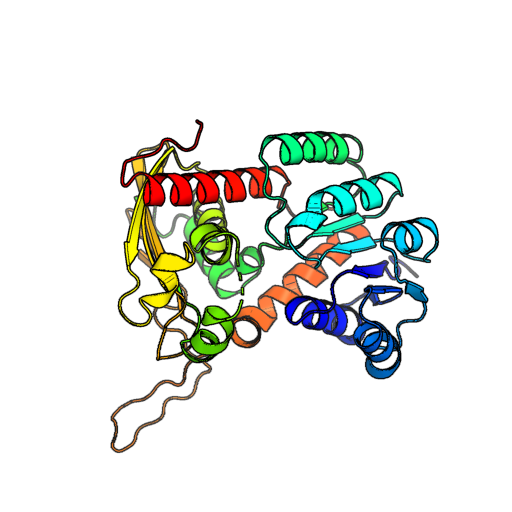A N 1
ATOM 2272 C CA . SER A 1 309 ? -3.552 26.657 8.095 1.00 10.43 297 SER A CA 1
ATOM 2273 C C . SER A 1 309 ? -3.827 27.228 9.487 1.00 11.13 297 SER A C 1
ATOM 2274 O O . SER A 1 309 ? -4.737 28.031 9.639 1.00 11.77 297 SER A O 1
ATOM 2277 N N . GLU A 1 310 ? -3.066 26.819 10.502 1.00 10.74 298 GLU A N 1
ATOM 2278 C CA . GLU A 1 310 ? -3.306 27.365 11.839 1.00 9.95 298 GLU A CA 1
ATOM 2279 C C . GLU A 1 310 ? -2.938 28.847 11.926 1.00 11.06 298 GLU A C 1
ATOM 2280 O O . GLU A 1 310 ? -3.574 29.587 12.659 1.00 11.75 298 GLU A O 1
ATOM 2286 N N . GLU A 1 311 ? -1.905 29.268 11.198 1.00 11.23 299 GLU A N 1
ATOM 2287 C CA . GLU A 1 311 ? -1.520 30.675 11.185 1.00 9.67 299 GLU A CA 1
ATOM 2288 C C . GLU A 1 311 ? -2.630 31.491 10.533 1.00 13.09 299 GLU A C 1
ATOM 2289 O O . GLU A 1 311 ? -3.014 32.543 11.038 1.00 13.20 299 GLU A O 1
ATOM 2295 N N . GLN A 1 312 ? -3.151 31.005 9.411 1.00 12.69 300 GLN A N 1
ATOM 2296 C CA . GLN A 1 312 ? -4.210 31.735 8.718 1.00 13.33 300 GLN A CA 1
ATOM 2297 C C . GLN A 1 312 ? -5.474 31.775 9.561 1.00 13.26 300 GLN A C 1
ATOM 2298 O O . GLN A 1 312 ? -6.180 32.791 9.590 1.00 15.08 300 GLN A O 1
ATOM 2304 N N . ALA A 1 313 ? -5.757 30.682 10.262 1.00 12.76 301 ALA A N 1
ATOM 2305 C CA . ALA A 1 313 ? -6.935 30.639 11.115 1.00 13.58 301 ALA A CA 1
ATOM 2306 C C . ALA A 1 313 ? -6.843 31.670 12.243 1.00 15.61 301 ALA A C 1
ATOM 2307 O O . ALA A 1 313 ? -7.845 32.276 12.619 1.00 16.61 301 ALA A O 1
ATOM 2309 N N . PHE A 1 314 ? -5.644 31.865 12.784 1.00 12.87 302 PHE A N 1
ATOM 2310 C CA . PHE A 1 314 ? -5.456 32.845 13.850 1.00 12.05 302 PHE A CA 1
ATOM 2311 C C . PHE A 1 314 ? -5.729 34.254 13.334 1.00 17.17 302 PHE A C 1
ATOM 2312 O O . PHE A 1 314 ? -6.476 35.020 13.952 1.00 16.62 302 PHE A O 1
ATOM 2320 N N . VAL A 1 315 ? -5.148 34.579 12.185 1.00 14.10 303 VAL A N 1
ATOM 2321 C CA . VAL A 1 315 ? -5.348 35.889 11.567 1.00 14.24 303 VAL A CA 1
ATOM 2322 C C . VAL A 1 315 ? -6.819 36.141 11.233 1.00 18.25 303 VAL A C 1
ATOM 2323 O O . VAL A 1 315 ? -7.351 37.217 11.528 1.00 18.24 303 VAL A O 1
ATOM 2327 N N . ASN A 1 316 ? -7.477 35.154 10.627 1.00 16.83 304 ASN A N 1
ATOM 2328 C CA . ASN A 1 316 ? -8.900 35.273 10.310 1.00 19.96 304 ASN A CA 1
ATOM 2329 C C . ASN A 1 316 ? -9.792 35.378 11.547 1.00 23.64 304 ASN A C 1
ATOM 2330 O O . ASN A 1 316 ? -10.845 36.009 11.496 1.00 24.34 304 ASN A O 1
ATOM 2335 N N . SER A 1 317 ? -9.380 34.754 12.651 1.00 19.02 305 SER A N 1
ATOM 2336 C CA . SER A 1 317 ? -10.171 34.794 13.884 1.00 21.71 305 SER A CA 1
ATOM 2337 C C . SER A 1 317 ? -10.278 36.215 14.427 1.00 22.61 305 SER A C 1
ATOM 2338 O O . SER A 1 317 ? -11.297 36.598 15.002 1.00 23.68 305 SER A O 1
ATOM 2341 N N . ILE A 1 318 ? -9.213 36.984 14.246 1.00 17.39 306 ILE A N 1
ATOM 2342 C CA . ILE A 1 318 ? -9.174 38.376 14.681 1.00 20.57 306 ILE A CA 1
ATOM 2343 C C . ILE A 1 318 ? -9.991 39.249 13.739 1.00 25.23 306 ILE A C 1
ATOM 2344 O O . ILE A 1 318 ? -10.785 40.078 14.182 1.00 25.93 306 ILE A O 1
ATOM 2349 N N . LEU A 1 319 ? -9.789 39.060 12.438 1.00 24.34 307 LEU A N 1
ATOM 2350 C CA . LEU A 1 319 ? -10.513 39.829 11.428 1.00 28.18 307 LEU A CA 1
ATOM 2351 C C . LEU A 1 319 ? -12.022 39.609 11.504 1.00 31.77 307 LEU A C 1
ATOM 2352 O O . LEU A 1 319 ? -12.798 40.562 11.405 1.00 38.37 307 LEU A O 1
ATOM 2357 N N . ASN A 1 320 ? -12.431 38.355 11.678 1.00 28.48 308 ASN A N 1
ATOM 2358 C CA . ASN A 1 320 ? -13.847 37.996 11.704 1.00 31.57 308 ASN A CA 1
ATOM 2359 C C . ASN A 1 320 ? -14.441 37.873 13.104 1.00 33.05 308 ASN A C 1
ATOM 2360 O O . ASN A 1 320 ? -15.608 37.505 13.252 1.00 37.49 308 ASN A O 1
ATOM 2365 N N . ASN A 1 321 ? -13.633 38.174 14.118 1.00 33.50 309 ASN A N 1
ATOM 2366 C CA . ASN A 1 321 ? -14.050 38.070 15.515 1.00 33.45 309 ASN A CA 1
ATOM 2367 C C . ASN A 1 321 ? -14.732 36.744 15.843 1.00 37.86 309 ASN A C 1
ATOM 2368 O O . ASN A 1 321 ? -15.805 36.721 16.446 1.00 43.26 309 ASN A O 1
ATOM 2373 N N . GLN A 1 322 ? -14.110 35.643 15.430 0.79 34.77 310 GLN A N 1
ATOM 2374 C CA . GLN A 1 322 ? -14.607 34.313 15.768 0.79 38.45 310 GLN A CA 1
ATOM 2375 C C . GLN A 1 322 ? -13.580 33.532 16.583 0.79 34.91 310 GLN A C 1
ATOM 2376 O O . GLN A 1 322 ? -12.376 33.694 16.393 0.79 33.17 310 GLN A O 1
ATOM 2382 N N . ASP A 1 323 ? -14.057 32.703 17.506 1.00 40.47 311 ASP A N 1
ATOM 2383 C CA . ASP A 1 323 ? -13.167 31.855 18.289 1.00 37.69 311 ASP A CA 1
ATOM 2384 C C . ASP A 1 323 ? -12.856 30.548 17.564 1.00 35.06 311 ASP A C 1
ATOM 2385 O O . ASP A 1 323 ? -13.735 29.927 16.967 1.00 38.12 311 ASP A O 1
ATOM 2390 N N . VAL A 1 324 ? -11.589 30.151 17.617 1.00 34.14 312 VAL A N 1
ATOM 2391 C CA . VAL A 1 324 ? -11.098 28.976 16.903 1.00 29.20 312 VAL A CA 1
ATOM 2392 C C . VAL A 1 324 ? -11.401 27.687 17.674 1.00 27.30 312 VAL A C 1
ATOM 2393 O O . VAL A 1 324 ? -11.565 26.614 17.084 1.00 31.37 312 VAL A O 1
ATOM 2397 N N . GLY A 1 325 ? -11.495 27.794 18.993 1.00 26.12 313 GLY A N 1
ATOM 2398 C CA . GLY A 1 325 ? -11.932 26.662 19.795 1.00 28.55 313 GLY A CA 1
ATOM 2399 C C . GLY A 1 325 ? -10.821 25.861 20.448 1.00 28.92 313 GLY A C 1
ATOM 2400 O O . GLY A 1 325 ? -11.053 24.758 20.944 1.00 29.76 313 GLY A O 1
ATOM 2401 N N . ILE A 1 326 ? -9.611 26.408 20.440 1.00 25.44 314 ILE A N 1
ATOM 2402 C CA . ILE A 1 326 ? -8.499 25.805 21.160 1.00 22.92 314 ILE A CA 1
ATOM 2403 C C . ILE A 1 326 ? -8.189 26.684 22.367 1.00 24.54 314 ILE A C 1
ATOM 2404 O O . ILE A 1 326 ? -7.692 27.806 22.223 1.00 25.36 314 ILE A O 1
ATOM 2409 N N . THR A 1 327 ? -8.484 26.176 23.558 1.00 16.70 315 THR A N 1
ATOM 2410 C CA . THR A 1 327 ? -8.477 27.014 24.758 1.00 19.13 315 THR A CA 1
ATOM 2411 C C . THR A 1 327 ? -7.292 26.787 25.676 1.00 21.99 315 THR A C 1
ATOM 2412 O O . THR A 1 327 ? -6.512 25.851 25.494 1.00 17.49 315 THR A O 1
ATOM 2416 N N . ALA A 1 328 ? -7.175 27.644 26.682 1.00 17.70 316 ALA A N 1
ATOM 2417 C CA . ALA A 1 328 ? -6.157 27.495 27.703 1.00 16.76 316 ALA A CA 1
ATOM 2418 C C . ALA A 1 328 ? -6.366 26.173 28.425 1.00 16.17 316 ALA A C 1
ATOM 2419 O O . ALA A 1 328 ? -5.412 25.585 28.922 1.00 17.19 316 ALA A O 1
ATOM 2421 N N . GLU A 1 329 ? -7.615 25.721 28.476 1.00 16.32 317 GLU A N 1
ATOM 2422 C CA . GLU A 1 329 ? -7.949 24.465 29.143 1.00 19.37 317 GLU A CA 1
ATOM 2423 C C . GLU A 1 329 ? -7.399 23.275 28.371 1.00 16.11 317 GLU A C 1
ATOM 2424 O O . GLU A 1 329 ? -6.971 22.292 28.968 1.00 18.00 317 GLU A O 1
ATOM 2430 N N . ASP A 1 330 ? -7.431 23.349 27.044 1.00 16.85 318 ASP A N 1
ATOM 2431 C CA . ASP A 1 330 ? -6.808 22.298 26.244 1.00 15.79 318 ASP A CA 1
ATOM 2432 C C . ASP A 1 330 ? -5.321 22.276 26.553 1.00 14.31 318 ASP A C 1
ATOM 2433 O O . ASP A 1 330 ? -4.696 21.217 26.612 1.00 15.27 318 ASP A O 1
ATOM 2438 N N . GLY A 1 331 ? -4.751 23.456 26.768 1.00 14.35 319 GLY A N 1
ATOM 2439 C CA . GLY A 1 331 ? -3.361 23.558 27.161 1.00 13.95 319 GLY A CA 1
ATOM 2440 C C . GLY A 1 331 ? -3.063 22.980 28.531 1.00 16.17 319 GLY A C 1
ATOM 2441 O O . GLY A 1 331 ? -2.101 22.226 28.696 1.00 14.04 319 GLY A O 1
ATOM 2442 N N . LEU A 1 332 ? -3.861 23.366 29.524 1.00 15.89 320 LEU A N 1
ATOM 2443 C CA . LEU A 1 332 ? -3.698 22.839 30.878 1.00 15.59 320 LEU A CA 1
ATOM 2444 C C . LEU A 1 332 ? -3.761 21.319 30.917 1.00 15.96 320 LEU A C 1
ATOM 2445 O O . LEU A 1 332 ? -2.890 20.677 31.514 1.00 14.72 320 LEU A O 1
ATOM 2450 N N . GLN A 1 333 ? -4.794 20.749 30.304 1.00 13.50 321 GLN A N 1
ATOM 2451 C CA . GLN A 1 333 ? -4.959 19.294 30.341 1.00 16.24 321 GLN A CA 1
ATOM 2452 C C . GLN A 1 333 ? -3.834 18.567 29.624 1.00 18.34 321 GLN A C 1
ATOM 2453 O O . GLN A 1 333 ? -3.423 17.480 30.050 1.00 15.73 321 GLN A O 1
ATOM 2459 N N . GLY A 1 334 ? -3.336 19.152 28.540 1.00 16.20 322 GLY A N 1
ATOM 2460 C CA . GLY A 1 334 ? -2.210 18.563 27.833 1.00 18.01 322 GLY A CA 1
ATOM 2461 C C . GLY A 1 334 ? -0.986 18.483 28.726 1.00 16.64 322 GLY A C 1
ATOM 2462 O O . GLY A 1 334 ? -0.300 17.469 28.786 1.00 16.43 322 GLY A O 1
ATOM 2463 N N . THR A 1 335 ? -0.713 19.559 29.452 1.00 13.72 323 THR A N 1
ATOM 2464 C CA . THR A 1 335 ? 0.444 19.586 30.331 1.00 12.93 323 THR A CA 1
ATOM 2465 C C . THR A 1 335 ? 0.240 18.636 31.510 1.00 16.06 323 THR A C 1
ATOM 2466 O O . THR A 1 335 ? 1.157 17.920 31.913 1.00 16.09 323 THR A O 1
ATOM 2470 N N . LYS A 1 336 ? -0.977 18.612 32.035 1.00 13.95 324 LYS A N 1
ATOM 2471 C CA . LYS A 1 336 ? -1.277 17.773 33.189 1.00 14.85 324 LYS A CA 1
ATOM 2472 C C . LYS A 1 336 ? -1.068 16.296 32.871 1.00 14.62 324 LYS A C 1
ATOM 2473 O O . LYS A 1 336 ? -0.420 15.587 33.640 1.00 14.31 324 LYS A O 1
ATOM 2479 N N . ALA A 1 337 ? -1.612 15.849 31.744 1.00 13.63 325 ALA A N 1
ATOM 2480 C CA . ALA A 1 337 ? -1.487 14.438 31.350 1.00 12.49 325 ALA A CA 1
ATOM 2481 C C . ALA A 1 337 ? -0.033 14.089 31.092 1.00 15.62 325 ALA A C 1
ATOM 2482 O O . ALA A 1 337 ? 0.422 13.001 31.455 1.00 14.84 325 ALA A O 1
ATOM 2484 N N . ALA A 1 338 ? 0.702 15.001 30.469 1.00 14.67 326 ALA A N 1
ATOM 2485 C CA . ALA A 1 338 ? 2.118 14.760 30.213 1.00 13.37 326 ALA A CA 1
ATOM 2486 C C . ALA A 1 338 ? 2.917 14.638 31.513 1.00 16.43 326 ALA A C 1
ATOM 2487 O O . ALA A 1 338 ? 3.791 13.780 31.636 1.00 15.08 326 ALA A O 1
ATOM 2489 N N . LEU A 1 339 ? 2.624 15.499 32.485 1.00 15.56 327 LEU A N 1
ATOM 2490 C CA . LEU A 1 339 ? 3.243 15.379 33.801 1.00 13.33 327 LEU A CA 1
ATOM 2491 C C . LEU A 1 339 ? 2.904 14.048 34.467 1.00 12.51 327 LEU A C 1
ATOM 2492 O O . LEU A 1 339 ? 3.747 13.442 35.116 1.00 16.32 327 LEU A O 1
ATOM 2497 N N . ALA A 1 340 ? 1.659 13.614 34.314 1.00 12.22 328 ALA A N 1
ATOM 2498 C CA . ALA A 1 340 ? 1.217 12.346 34.875 1.00 11.09 328 ALA A CA 1
ATOM 2499 C C . ALA A 1 340 ? 1.966 11.182 34.248 1.00 13.81 328 ALA A C 1
ATOM 2500 O O . ALA A 1 340 ? 2.319 10.230 34.944 1.00 13.46 328 ALA A O 1
ATOM 2502 N N . LEU A 1 341 ? 2.197 11.254 32.938 1.00 14.32 329 LEU A N 1
ATOM 2503 C CA . LEU A 1 341 ? 2.961 10.215 32.248 1.00 12.54 329 LEU A CA 1
ATOM 2504 C C . LEU A 1 341 ? 4.397 10.192 32.749 1.00 16.08 329 LEU A C 1
ATOM 2505 O O . LEU A 1 341 ? 4.971 9.132 32.952 1.00 16.28 329 LEU A O 1
ATOM 2510 N N . GLN A 1 342 ? 4.977 11.366 32.970 1.00 16.33 330 GLN A N 1
ATOM 2511 C CA . GLN A 1 342 ? 6.337 11.446 33.475 1.00 16.81 330 GLN A CA 1
ATOM 2512 C C . GLN A 1 342 ? 6.432 10.879 34.889 1.00 18.47 330 GLN A C 1
ATOM 2513 O O . GLN A 1 342 ? 7.410 10.208 35.240 1.00 17.06 330 GLN A O 1
ATOM 2519 N N . GLU A 1 343 ? 5.420 11.162 35.702 1.00 16.23 331 GLU A N 1
ATOM 2520 C CA . GLU A 1 343 ? 5.425 10.696 37.084 1.00 15.93 331 GLU A CA 1
ATOM 2521 C C . GLU A 1 343 ? 5.255 9.183 37.126 1.00 16.72 331 GLU A C 1
ATOM 2522 O O . GLU A 1 343 ? 5.917 8.500 37.906 1.00 16.85 331 GLU A O 1
ATOM 2528 N N . ALA A 1 344 ? 4.365 8.667 36.284 1.00 14.29 332 ALA A N 1
ATOM 2529 C CA . ALA A 1 344 ? 4.155 7.227 36.185 1.00 15.39 332 ALA A CA 1
ATOM 2530 C C . ALA A 1 344 ? 5.434 6.520 35.767 1.00 15.64 332 ALA A C 1
ATOM 2531 O O . ALA A 1 344 ? 5.740 5.436 36.254 1.00 13.87 332 ALA A O 1
ATOM 2533 N N . PHE A 1 345 ? 6.178 7.127 34.853 1.00 16.47 333 PHE A N 1
ATOM 2534 C CA . PHE A 1 345 ? 7.445 6.555 34.438 1.00 16.57 333 PHE A CA 1
ATOM 2535 C C . PHE A 1 345 ? 8.494 6.522 35.562 1.00 19.05 333 PHE A C 1
ATOM 2536 O O . PHE A 1 345 ? 9.175 5.516 35.749 1.00 18.86 333 PHE A O 1
ATOM 2544 N N . GLU A 1 346 ? 8.630 7.612 36.306 0.85 16.27 334 GLU A N 1
ATOM 2545 C CA . GLU A 1 346 ? 9.637 7.657 37.367 0.85 19.86 334 GLU A CA 1
ATOM 2546 C C . GLU A 1 346 ? 9.288 6.735 38.531 0.85 14.50 334 GLU A C 1
ATOM 2547 O O . GLU A 1 346 ? 10.169 6.120 39.124 0.85 22.46 334 GLU A O 1
ATOM 2553 N N . LYS A 1 347 ? 8.003 6.621 38.843 1.00 16.81 335 LYS A N 1
ATOM 2554 C CA . LYS A 1 347 ? 7.558 5.756 39.932 1.00 19.43 335 LYS A CA 1
ATOM 2555 C C . LYS A 1 347 ? 7.412 4.312 39.482 1.00 19.22 335 LYS A C 1
ATOM 2556 O O . LYS A 1 347 ? 7.374 3.402 40.312 1.00 21.64 335 LYS A O 1
ATOM 2562 N N . ASN A 1 348 ? 7.341 4.109 38.166 1.00 16.34 336 ASN A N 1
ATOM 2563 C CA . ASN A 1 348 ? 6.929 2.823 37.586 1.00 18.29 336 ASN A CA 1
ATOM 2564 C C . ASN A 1 348 ? 5.651 2.295 38.251 1.00 18.06 336 ASN A C 1
ATOM 2565 O O . ASN A 1 348 ? 5.616 1.169 38.768 1.00 22.93 336 ASN A O 1
ATOM 2570 N N . ASP A 1 349 ? 4.606 3.118 38.234 1.00 15.95 337 ASP A N 1
ATOM 2571 C CA . ASP A 1 349 ? 3.320 2.765 38.815 1.00 17.04 337 ASP A CA 1
ATOM 2572 C C . ASP A 1 349 ? 2.204 3.544 38.131 1.00 12.86 337 ASP A C 1
ATOM 2573 O O . ASP A 1 349 ? 2.458 4.522 37.420 1.00 15.54 337 ASP A O 1
ATOM 2578 N N . ILE A 1 350 ? 0.970 3.107 38.338 1.00 14.77 338 ILE A N 1
ATOM 2579 C CA . ILE A 1 350 ? -0.192 3.786 37.783 1.00 15.32 338 ILE A CA 1
ATOM 2580 C C . ILE A 1 350 ? -0.395 5.121 38.501 1.00 17.46 338 ILE A C 1
ATOM 2581 O O . ILE A 1 350 ? -0.344 5.189 39.732 1.00 17.59 338 ILE A O 1
ATOM 2586 N N . VAL A 1 351 ? -0.590 6.184 37.730 1.00 13.89 339 VAL A N 1
ATOM 2587 C CA . VAL A 1 351 ? -0.816 7.514 38.298 1.00 14.73 339 VAL A CA 1
ATOM 2588 C C . VAL A 1 351 ? -2.175 8.038 37.840 1.00 17.79 339 VAL A C 1
ATOM 2589 O O . VAL A 1 351 ? -2.536 7.885 36.673 1.00 17.61 339 VAL A O 1
ATOM 2593 N N . GLN A 1 352 ? -2.939 8.647 38.753 0.94 18.05 340 GLN A N 1
ATOM 2594 C CA . GLN A 1 352 ? -4.206 9.273 38.387 0.94 19.52 340 GLN A CA 1
ATOM 2595 C C . GLN A 1 352 ? -3.916 10.707 37.982 0.94 21.09 340 GLN A C 1
ATOM 2596 O O . GLN A 1 352 ? -3.236 11.428 38.709 0.94 24.01 340 GLN A O 1
ATOM 2602 N N . VAL A 1 353 ? -4.413 11.108 36.818 1.00 19.57 341 VAL A N 1
ATOM 2603 C CA . VAL A 1 353 ? -4.075 12.405 36.242 1.00 20.52 341 VAL A CA 1
ATOM 2604 C C . VAL A 1 353 ? -4.576 13.568 37.109 1.00 25.88 341 VAL A C 1
ATOM 2605 O O . VAL A 1 353 ? -3.871 14.556 37.299 1.00 23.05 341 VAL A O 1
ATOM 2609 N N . ALA A 1 354 ? -5.780 13.428 37.651 1.00 23.13 342 ALA A N 1
ATOM 2610 C CA . ALA A 1 354 ? -6.395 14.513 38.423 1.00 27.42 342 ALA A CA 1
ATOM 2611 C C . ALA A 1 354 ? -5.654 14.840 39.721 1.00 29.49 342 ALA A C 1
ATOM 2612 O O . ALA A 1 354 ? -5.983 15.829 40.387 1.00 31.28 342 ALA A O 1
ATOM 2614 N N . SER A 1 355 ? -4.661 14.028 40.080 1.00 30.70 343 SER A N 1
ATOM 2615 C CA . SER A 1 355 ? -3.930 14.215 41.335 1.00 31.02 343 SER A CA 1
ATOM 2616 C C . SER A 1 355 ? -2.592 14.948 41.164 1.00 36.06 343 SER A C 1
ATOM 2617 O O . SER A 1 355 ? -2.053 15.065 40.053 1.00 36.37 343 SER A O 1
#